Protein AF-A0A0C9ZRD4-F1 (afdb_monomer)

pLDDT: mean 79.39, std 16.37, range [39.75, 97.81]

Solvent-accessible surface area (backbone atoms only — not comparable to full-atom values): 18193 Å² total; per-residue (Å²): 109,75,69,58,42,50,52,26,53,50,43,46,52,54,51,56,54,57,58,69,75,54,67,90,90,60,84,80,70,87,80,84,50,74,51,31,53,49,52,34,52,45,18,51,48,30,50,38,58,56,42,71,65,60,70,65,82,67,74,82,75,63,57,75,69,57,58,51,52,54,50,53,52,38,40,57,17,34,67,70,52,59,67,45,57,89,50,41,50,57,42,54,62,37,88,86,51,51,72,63,25,35,53,43,46,51,25,42,50,37,30,61,73,55,46,42,66,73,71,43,86,64,85,70,67,84,74,76,67,57,71,63,47,50,52,31,48,52,52,29,47,54,50,46,54,73,62,68,78,71,76,92,83,78,74,60,80,79,43,54,59,54,51,51,51,50,26,35,51,51,38,46,51,50,40,49,45,37,54,45,52,56,59,54,56,75,77,47,78,95,69,94,63,80,94,61,56,73,67,56,51,54,30,52,53,51,50,47,33,60,37,63,70,53,62,93,83,60,77,91,62,82,63,44,68,89,74,72,53,68,24,34,46,38,40,47,44,69,48,50,40,46,56,42,40,50,53,52,45,71,74,62,72,53,90,83,44,59,63,48,53,28,46,41,40,24,37,68,72,55,76,89,43,64,77,61,55,60,53,46,61,64,68,74,48,65,77,69,58,54,53,53,51,52,47,48,52,52,48,47,52,49,50,48,51,54,50,56,54,53,57,64,73,78,110

Mean predicted aligned error: 9.41 Å

Organism: NCBI:txid765257

Structure (mmCIF, N/CA/C/O backbone):
data_AF-A0A0C9ZRD4-F1
#
_entry.id   AF-A0A0C9ZRD4-F1
#
loop_
_atom_site.group_PDB
_atom_site.id
_atom_site.type_symbol
_atom_site.label_atom_id
_atom_site.label_alt_id
_atom_site.label_comp_id
_atom_site.label_asym_id
_atom_site.label_entity_id
_atom_site.label_seq_id
_atom_site.pdbx_PDB_ins_code
_atom_site.Cartn_x
_atom_site.Cartn_y
_atom_site.Cartn_z
_atom_site.occupancy
_atom_site.B_iso_or_equiv
_atom_site.auth_seq_id
_atom_site.auth_comp_id
_atom_site.auth_asym_id
_atom_site.auth_atom_id
_atom_site.pdbx_PDB_model_num
ATOM 1 N N . MET A 1 1 ? -13.604 -9.657 -2.758 1.00 56.97 1 MET A N 1
ATOM 2 C CA . MET A 1 1 ? -14.225 -8.375 -2.375 1.00 56.97 1 MET A CA 1
ATOM 3 C C . MET A 1 1 ? -15.407 -8.568 -1.424 1.00 56.97 1 MET A C 1
ATOM 5 O O . MET A 1 1 ? -15.416 -7.938 -0.372 1.00 56.97 1 MET A O 1
ATOM 9 N N . TYR A 1 2 ? -16.339 -9.499 -1.689 1.00 59.88 2 TYR A N 1
ATOM 10 C CA . TYR A 1 2 ? -17.535 -9.740 -0.846 1.00 59.88 2 TYR A CA 1
ATOM 11 C C . TYR A 1 2 ? -17.235 -9.942 0.657 1.00 59.88 2 TYR A C 1
ATOM 13 O O . TYR A 1 2 ? -17.988 -9.506 1.526 1.00 59.88 2 TYR A O 1
ATOM 21 N N . ARG A 1 3 ? -16.095 -10.569 0.979 1.00 73.00 3 ARG A N 1
ATOM 22 C CA . ARG A 1 3 ? -15.680 -10.844 2.365 1.00 73.00 3 ARG A CA 1
ATOM 23 C C . ARG A 1 3 ? -15.167 -9.609 3.113 1.00 73.00 3 ARG A C 1
ATOM 25 O O . ARG A 1 3 ? -15.415 -9.502 4.309 1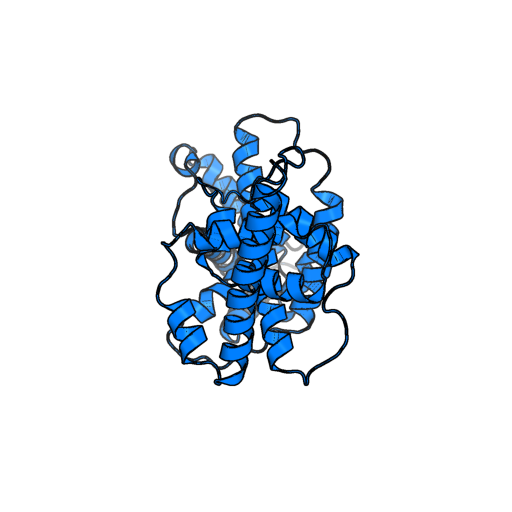.00 73.00 3 ARG A O 1
ATOM 32 N N . ALA A 1 4 ? -14.504 -8.673 2.430 1.00 80.38 4 ALA A N 1
ATOM 33 C CA . ALA A 1 4 ? -14.077 -7.417 3.047 1.00 80.38 4 ALA A CA 1
ATOM 34 C C . ALA A 1 4 ? -15.300 -6.554 3.391 1.00 80.38 4 ALA A C 1
ATOM 36 O O . ALA A 1 4 ? -15.403 -6.061 4.510 1.00 80.38 4 ALA A O 1
ATOM 37 N N . CYS A 1 5 ? -16.291 -6.481 2.496 1.00 86.19 5 CYS A N 1
ATOM 38 C CA . CYS A 1 5 ? -17.550 -5.780 2.760 1.00 86.19 5 CYS A CA 1
ATOM 39 C C . CYS A 1 5 ? -18.272 -6.320 4.006 1.00 86.19 5 CYS A C 1
ATOM 41 O O . CYS A 1 5 ? -18.763 -5.537 4.818 1.00 86.19 5 CYS A O 1
ATOM 43 N N . LEU A 1 6 ? -18.278 -7.643 4.204 1.00 91.50 6 LEU A N 1
ATOM 44 C CA . LEU A 1 6 ? -18.916 -8.276 5.362 1.00 91.50 6 LEU A CA 1
ATOM 45 C C . LEU A 1 6 ? -18.279 -7.849 6.699 1.00 91.50 6 LEU A C 1
ATOM 47 O O . LEU A 1 6 ? -18.992 -7.578 7.663 1.00 91.50 6 LEU A O 1
ATOM 51 N N . ILE A 1 7 ? -16.947 -7.732 6.760 1.00 92.50 7 ILE A N 1
ATOM 52 C CA . ILE A 1 7 ? -16.236 -7.264 7.964 1.00 92.50 7 ILE A CA 1
ATOM 53 C C . ILE A 1 7 ? -16.694 -5.846 8.343 1.00 92.50 7 ILE A C 1
ATOM 55 O O . ILE A 1 7 ? -16.965 -5.565 9.510 1.00 92.50 7 ILE A O 1
ATOM 59 N N . PHE A 1 8 ? -16.852 -4.963 7.357 1.00 93.69 8 PHE A N 1
ATOM 60 C CA . PHE A 1 8 ? -17.291 -3.582 7.571 1.00 93.69 8 PHE A CA 1
ATOM 61 C C . PHE A 1 8 ? -18.779 -3.489 7.952 1.00 93.69 8 PHE A C 1
ATOM 63 O O . PHE A 1 8 ? -19.141 -2.690 8.814 1.00 93.69 8 PHE A O 1
ATOM 70 N N . GLN A 1 9 ? -19.634 -4.369 7.422 1.00 93.75 9 GLN A N 1
ATOM 71 C CA . GLN A 1 9 ? -21.026 -4.492 7.877 1.00 93.75 9 GLN A CA 1
ATOM 72 C C . GLN A 1 9 ? -21.109 -4.910 9.351 1.00 93.75 9 GLN A C 1
ATOM 74 O O . GLN A 1 9 ? -21.873 -4.323 10.119 1.00 93.75 9 GLN A O 1
ATOM 79 N N . TYR A 1 10 ? -20.283 -5.871 9.783 1.00 93.75 10 TYR A N 1
ATOM 80 C CA . TYR A 1 10 ? -20.191 -6.213 11.202 1.00 93.75 10 TYR A CA 1
ATOM 81 C C . TYR A 1 10 ? -19.711 -5.020 12.030 1.00 93.75 10 TYR A C 1
ATOM 83 O O . TYR A 1 10 ? -20.292 -4.739 13.075 1.00 93.75 10 TYR A O 1
ATOM 91 N N . ARG A 1 11 ? -18.711 -4.270 11.557 1.00 94.50 11 ARG A N 1
ATOM 92 C CA . ARG A 1 11 ? -18.222 -3.065 12.244 1.00 94.50 11 ARG A CA 1
ATOM 93 C C . ARG A 1 11 ? -19.352 -2.078 12.540 1.00 94.50 11 ARG A C 1
ATOM 95 O O . ARG A 1 11 ? -19.495 -1.646 13.683 1.00 94.50 11 ARG A O 1
ATOM 102 N N . GLN A 1 12 ? -20.176 -1.783 11.534 1.00 93.31 12 GLN A N 1
ATOM 103 C CA . GLN A 1 12 ? -21.351 -0.920 11.672 1.00 93.31 12 GLN A CA 1
ATOM 104 C C . GLN A 1 12 ? -22.344 -1.471 12.689 1.00 93.31 12 GLN A C 1
ATOM 106 O O . GLN A 1 12 ? -22.783 -0.737 13.572 1.00 93.31 12 GLN A O 1
ATOM 111 N N . LEU A 1 13 ? -22.660 -2.767 12.602 1.00 93.88 13 LEU A N 1
ATOM 112 C CA . LEU A 1 13 ? -23.580 -3.427 13.523 1.00 93.88 13 LEU A CA 1
ATOM 113 C C . LEU A 1 13 ? -23.108 -3.297 14.977 1.00 93.88 13 LEU A C 1
ATOM 115 O O . LEU A 1 13 ? -23.874 -2.863 15.834 1.00 93.88 13 LEU A O 1
ATOM 119 N N . PHE A 1 14 ? -21.846 -3.624 15.264 1.00 91.62 14 PHE A N 1
ATOM 120 C CA . PHE A 1 14 ? -21.313 -3.575 16.628 1.00 91.62 14 PHE A CA 1
ATOM 121 C C . PHE A 1 14 ? -21.190 -2.148 17.161 1.00 91.62 14 PHE A C 1
ATOM 123 O O . PHE A 1 14 ? -21.488 -1.915 18.331 1.00 91.62 14 PHE A O 1
ATOM 130 N N . ARG A 1 15 ? -20.821 -1.179 16.316 1.00 90.56 15 ARG A N 1
ATOM 131 C CA . ARG A 1 15 ? -20.824 0.239 16.699 1.00 90.56 15 ARG A CA 1
ATOM 132 C C . ARG A 1 15 ? -22.232 0.748 16.985 1.00 90.56 15 ARG A C 1
ATOM 134 O O . ARG A 1 15 ? -22.421 1.459 17.965 1.00 90.56 15 ARG A O 1
ATOM 141 N N . ALA A 1 16 ? -23.221 0.347 16.186 1.00 90.19 16 ALA A N 1
ATOM 142 C CA . ALA A 1 16 ? -24.618 0.705 16.407 1.00 90.19 16 ALA A CA 1
ATOM 143 C C . ALA A 1 16 ? -25.177 0.090 17.699 1.00 90.19 16 ALA A C 1
ATOM 145 O O . ALA A 1 16 ? -25.944 0.747 18.396 1.00 90.19 16 ALA A O 1
ATOM 146 N N . VAL A 1 17 ? -24.788 -1.145 18.039 1.00 90.31 17 VAL A N 1
ATOM 147 C CA . VAL A 1 17 ? -25.137 -1.771 19.327 1.00 90.31 17 VAL A CA 1
ATOM 148 C C . VAL A 1 17 ? -24.486 -1.010 20.481 1.00 90.31 17 VAL A C 1
ATOM 150 O O . VAL A 1 17 ? -25.194 -0.570 21.377 1.00 90.31 17 VAL A O 1
ATOM 153 N N . ALA A 1 18 ? -23.177 -0.753 20.416 1.00 87.44 18 ALA A N 1
ATOM 154 C CA . ALA A 1 18 ? -22.465 -0.021 21.464 1.00 87.44 18 ALA A CA 1
ATOM 155 C C . ALA A 1 18 ? -22.990 1.414 21.657 1.00 87.44 18 ALA A C 1
ATOM 157 O O . ALA A 1 18 ? -23.016 1.921 22.773 1.00 87.44 18 ALA A O 1
ATOM 158 N N . ALA A 1 19 ? -23.438 2.069 20.582 1.00 86.88 19 ALA A N 1
ATOM 159 C CA . ALA A 1 19 ? -24.010 3.410 20.650 1.00 86.88 19 ALA A CA 1
ATOM 160 C C . ALA A 1 19 ? -25.362 3.457 21.382 1.00 86.88 19 ALA A C 1
ATOM 162 O O . ALA A 1 19 ? -25.699 4.493 21.949 1.00 86.88 19 ALA A O 1
ATOM 163 N N . LYS A 1 20 ? -26.131 2.358 21.389 1.00 86.75 20 LYS A N 1
ATOM 164 C CA . LYS A 1 20 ? -27.415 2.279 22.110 1.00 86.75 20 LYS A CA 1
ATOM 165 C C . LYS A 1 20 ? -27.244 2.226 23.626 1.00 86.75 20 LYS A C 1
ATOM 167 O O . LYS A 1 20 ? -28.141 2.665 24.336 1.00 86.75 20 LYS A O 1
ATOM 172 N N . ASP A 1 21 ? -26.104 1.733 24.100 1.00 83.31 21 ASP A N 1
ATOM 173 C CA . ASP A 1 21 ? -25.809 1.605 25.530 1.00 83.31 21 ASP A CA 1
ATOM 174 C C . ASP A 1 21 ? -25.278 2.916 26.146 1.00 83.31 21 ASP A C 1
ATOM 176 O O . ASP A 1 21 ? -25.062 3.005 27.356 1.00 83.31 21 ASP A O 1
ATOM 180 N N . LEU A 1 22 ? -25.069 3.958 25.331 1.00 84.00 22 LEU A N 1
ATOM 181 C CA . LEU A 1 22 ? -24.584 5.255 25.794 1.00 84.00 22 LEU A CA 1
ATOM 182 C C . LEU A 1 22 ? -25.729 6.115 26.340 1.00 84.00 22 LEU A C 1
ATOM 184 O O . LEU A 1 22 ? -26.713 6.397 25.656 1.00 84.00 22 LEU A O 1
ATOM 188 N N . VAL A 1 23 ? -25.564 6.584 27.579 1.00 79.81 23 VAL A N 1
ATOM 189 C CA . VAL A 1 23 ? -26.510 7.498 28.231 1.00 79.81 23 VAL A CA 1
ATOM 190 C C . VAL A 1 23 ? -26.554 8.833 27.465 1.00 79.81 23 VAL A C 1
ATOM 192 O O . VAL A 1 23 ? -25.495 9.423 27.217 1.00 79.81 23 VAL A O 1
ATOM 195 N N . PRO A 1 24 ? -27.748 9.354 27.113 1.00 78.44 24 PRO A N 1
ATOM 196 C CA . PRO A 1 24 ? -27.880 10.649 26.451 1.00 78.44 24 PRO A CA 1
ATOM 197 C C . PRO A 1 24 ? -27.222 11.765 27.276 1.00 78.44 24 PRO A C 1
ATOM 199 O O . PRO A 1 24 ? -27.513 11.911 28.460 1.00 78.44 24 PRO A O 1
ATOM 202 N N . GLY A 1 25 ? -26.352 12.565 26.651 1.00 79.00 25 GLY A N 1
ATOM 203 C CA . GLY A 1 25 ? -25.719 13.736 27.278 1.00 79.00 25 GLY A CA 1
ATOM 204 C C . GLY A 1 25 ? -24.222 13.611 27.575 1.00 79.00 25 GLY A C 1
ATOM 205 O O . GLY A 1 25 ? -23.601 14.611 27.926 1.00 79.00 25 GLY A O 1
ATOM 206 N N . PHE A 1 26 ? -23.615 12.436 27.383 1.00 75.94 26 PHE A N 1
ATOM 207 C CA . PHE A 1 26 ? -22.159 12.273 27.450 1.00 75.94 26 PHE A CA 1
ATOM 208 C C . PHE A 1 26 ? -21.519 12.362 26.060 1.00 75.94 26 PHE A C 1
ATOM 210 O O . PHE A 1 26 ? -22.107 11.942 25.063 1.00 75.94 26 PHE A O 1
ATOM 217 N N . ALA A 1 27 ? -20.298 12.904 25.991 1.00 71.75 27 ALA A N 1
ATOM 218 C CA . ALA A 1 27 ? -19.489 12.837 24.777 1.00 71.75 27 ALA A CA 1
ATOM 219 C C . ALA A 1 27 ? -19.295 11.363 24.400 1.00 71.75 27 ALA A C 1
ATOM 221 O O . ALA A 1 27 ? -18.836 10.584 25.232 1.00 71.75 27 ALA A O 1
ATOM 222 N N . VAL A 1 28 ? -19.668 10.988 23.173 1.00 67.25 28 VAL A N 1
ATOM 223 C CA . VAL A 1 28 ? -19.577 9.608 22.679 1.00 67.25 28 VAL A CA 1
ATOM 224 C C . VAL A 1 28 ? -18.104 9.182 22.717 1.00 67.25 28 VAL A C 1
ATOM 226 O O . VAL A 1 28 ? -17.311 9.713 21.935 1.00 67.25 28 VAL A O 1
ATOM 229 N N . PRO A 1 29 ? -17.700 8.270 23.621 1.00 73.25 29 PRO A N 1
ATOM 230 C CA . PRO A 1 29 ? -16.335 7.774 23.633 1.00 73.25 29 PRO A CA 1
ATOM 231 C C . PRO A 1 29 ? -16.080 7.010 22.333 1.00 73.25 29 PRO A C 1
ATOM 233 O O . PRO A 1 29 ? -16.965 6.320 21.824 1.00 73.25 29 PRO A O 1
ATOM 236 N N . THR A 1 30 ? -14.871 7.121 21.784 1.00 79.19 30 THR A N 1
ATOM 237 C CA . THR A 1 30 ? -14.485 6.373 20.584 1.00 79.19 30 THR A CA 1
ATOM 238 C C . THR A 1 30 ? -14.577 4.875 20.875 1.00 79.19 30 THR A C 1
ATOM 240 O O . THR A 1 30 ? -13.773 4.334 21.634 1.00 79.19 30 THR A O 1
ATOM 243 N N . THR A 1 31 ? -15.574 4.199 20.303 1.00 84.88 31 THR A N 1
ATOM 244 C CA . THR A 1 31 ? -15.813 2.777 20.552 1.00 84.88 31 THR A CA 1
ATOM 245 C C . THR A 1 31 ? -14.881 1.927 19.692 1.00 84.88 31 THR A C 1
ATOM 247 O O . THR A 1 31 ? -14.962 1.915 18.462 1.00 84.88 31 THR A O 1
ATOM 250 N N . VAL A 1 32 ? -13.974 1.205 20.353 1.00 89.19 32 VAL A N 1
ATOM 251 C CA . VAL A 1 32 ? -13.165 0.154 19.722 1.00 89.19 32 VAL A CA 1
ATOM 252 C C . VAL A 1 32 ? -14.006 -1.113 19.668 1.00 89.19 32 VAL A C 1
ATOM 254 O O . VAL A 1 32 ? -14.462 -1.601 20.701 1.00 89.19 32 VAL A O 1
ATOM 257 N N . CYS A 1 33 ? -14.208 -1.659 18.474 1.00 91.75 33 CYS A N 1
ATOM 258 C CA . CYS A 1 33 ? -14.876 -2.944 18.293 1.00 91.75 33 CYS A CA 1
ATOM 259 C C . CYS A 1 33 ? -13.867 -4.039 17.910 1.00 91.75 33 CYS A C 1
ATOM 261 O O . CYS A 1 33 ? -12.759 -3.762 17.452 1.00 91.75 33 CYS A O 1
ATOM 263 N N . TRP A 1 34 ? -14.248 -5.311 18.065 1.00 93.62 34 TRP A N 1
ATOM 264 C CA . TRP A 1 34 ? -13.385 -6.446 17.700 1.00 93.62 34 TRP A CA 1
ATOM 265 C C . TRP A 1 34 ? -12.989 -6.438 16.215 1.00 93.62 34 TRP A C 1
ATOM 267 O O . TRP A 1 34 ? -11.917 -6.926 15.861 1.00 93.62 34 TRP A O 1
ATOM 277 N N . VAL A 1 35 ? -13.811 -5.835 15.349 1.00 94.25 35 VAL A N 1
ATOM 278 C CA . VAL A 1 35 ? -13.481 -5.659 13.931 1.00 94.25 35 VAL A CA 1
ATOM 279 C C . VAL A 1 35 ? -12.260 -4.755 13.750 1.00 94.25 35 VAL A C 1
ATOM 281 O O . VAL A 1 35 ? -11.418 -5.053 12.907 1.00 94.25 35 VAL A O 1
ATOM 284 N N . ASP A 1 36 ? -12.098 -3.708 14.565 1.00 95.38 36 ASP A N 1
ATOM 285 C CA . ASP A 1 36 ? -10.916 -2.838 14.505 1.00 95.38 36 ASP A CA 1
ATOM 286 C C . ASP A 1 36 ? -9.632 -3.626 14.832 1.00 95.38 36 ASP A C 1
ATOM 288 O O . ASP A 1 36 ? -8.593 -3.420 14.203 1.00 95.38 36 ASP A O 1
ATOM 292 N N . ILE A 1 37 ? -9.720 -4.592 15.757 1.00 94.81 37 ILE A N 1
ATOM 293 C CA . ILE A 1 37 ? -8.617 -5.506 16.095 1.00 94.81 37 ILE A CA 1
ATOM 294 C C . ILE A 1 37 ? -8.276 -6.397 14.897 1.00 94.81 37 ILE A C 1
ATOM 296 O O . ILE A 1 37 ? -7.101 -6.559 14.566 1.00 94.81 37 ILE A O 1
ATOM 300 N N . ILE A 1 38 ? -9.286 -6.954 14.224 1.00 94.62 38 ILE A N 1
ATOM 301 C CA . ILE A 1 38 ? -9.071 -7.781 13.031 1.00 94.62 38 ILE A CA 1
ATOM 302 C C . ILE A 1 38 ? -8.443 -6.968 11.908 1.00 94.62 38 ILE A C 1
ATOM 304 O O . ILE A 1 38 ? -7.481 -7.438 11.313 1.00 94.62 38 ILE A O 1
ATOM 308 N N . LEU A 1 39 ? -8.930 -5.755 11.638 1.00 95.44 39 LEU A N 1
ATOM 309 C CA . LEU A 1 39 ? -8.364 -4.891 10.601 1.00 95.44 39 LEU A CA 1
ATOM 310 C C . LEU A 1 39 ? -6.896 -4.562 10.895 1.00 95.44 39 LEU A C 1
ATOM 312 O O . LEU A 1 39 ? -6.056 -4.699 10.008 1.00 95.44 39 LEU A O 1
ATOM 316 N N . ALA A 1 40 ? -6.569 -4.217 12.144 1.00 95.56 40 ALA A N 1
ATOM 317 C CA . ALA A 1 40 ? -5.189 -3.993 12.570 1.00 95.56 40 ALA A CA 1
ATOM 318 C C . ALA A 1 40 ? -4.307 -5.236 12.337 1.00 95.56 40 ALA A C 1
ATOM 320 O O . ALA A 1 40 ? -3.236 -5.136 11.739 1.00 95.56 40 ALA A O 1
ATOM 321 N N . LYS A 1 41 ? -4.779 -6.423 12.742 1.00 94.31 41 LYS A N 1
ATOM 322 C CA . LYS A 1 41 ? -4.049 -7.689 12.557 1.00 94.31 41 LYS A CA 1
ATOM 323 C C . LYS A 1 41 ? -3.936 -8.108 11.095 1.00 94.31 41 LYS A C 1
ATOM 325 O O . LYS A 1 41 ? -2.896 -8.618 10.701 1.00 94.31 41 LYS A O 1
ATOM 330 N N . MET A 1 42 ? -4.962 -7.877 10.282 1.00 93.94 42 MET A N 1
ATOM 331 C CA . MET A 1 42 ? -4.911 -8.102 8.837 1.00 93.94 42 MET A CA 1
ATOM 332 C C . MET A 1 42 ? -3.878 -7.195 8.172 1.00 93.94 42 MET A C 1
ATOM 334 O O . MET A 1 42 ? -3.171 -7.650 7.276 1.00 93.94 42 MET A O 1
ATOM 338 N N . GLY A 1 43 ? -3.760 -5.943 8.621 1.00 94.38 43 GLY A N 1
ATOM 339 C CA . GLY A 1 43 ? -2.711 -5.036 8.169 1.00 94.38 43 GLY A CA 1
ATOM 340 C C . GLY A 1 43 ? -1.310 -5.572 8.474 1.00 94.38 43 GLY A C 1
ATOM 341 O O . GLY A 1 43 ? -0.460 -5.604 7.588 1.00 94.38 43 GLY A O 1
ATOM 342 N N . ASP A 1 44 ? -1.085 -6.049 9.700 1.00 92.06 44 ASP A N 1
ATOM 343 C CA . ASP A 1 44 ? 0.193 -6.656 10.100 1.00 92.06 44 ASP A CA 1
ATOM 344 C C . ASP A 1 44 ? 0.493 -7.937 9.312 1.00 92.06 44 ASP A C 1
ATOM 346 O O . ASP A 1 44 ? 1.601 -8.112 8.812 1.00 92.06 44 ASP A O 1
ATOM 350 N N . LEU A 1 45 ? -0.498 -8.819 9.159 1.00 91.88 45 LEU A N 1
ATOM 351 C CA . LEU A 1 45 ? -0.359 -10.059 8.394 1.00 91.88 45 LEU A CA 1
ATOM 352 C C . LEU A 1 45 ? -0.068 -9.785 6.921 1.00 91.88 45 LEU A C 1
ATOM 354 O O . LEU A 1 45 ? 0.764 -10.465 6.335 1.00 91.88 45 LEU A O 1
ATOM 358 N N . SER A 1 46 ? -0.718 -8.783 6.329 1.00 92.88 46 SER A N 1
ATOM 359 C CA . SER A 1 46 ? -0.474 -8.414 4.933 1.00 92.88 46 SER A CA 1
ATOM 360 C C . SER A 1 46 ? 0.960 -7.934 4.746 1.00 92.88 46 SER A C 1
ATOM 362 O O . SER A 1 46 ? 1.620 -8.363 3.806 1.00 92.88 46 SER A O 1
ATOM 364 N N . ALA A 1 47 ? 1.469 -7.115 5.671 1.00 91.75 47 ALA A N 1
ATOM 365 C CA . ALA A 1 47 ? 2.866 -6.707 5.653 1.00 91.75 47 ALA A CA 1
ATOM 366 C C . ALA A 1 47 ? 3.816 -7.891 5.836 1.00 91.75 47 ALA A C 1
ATOM 368 O O . ALA A 1 47 ? 4.715 -8.072 5.025 1.00 91.75 47 ALA A O 1
ATOM 369 N N . LEU A 1 48 ? 3.571 -8.742 6.831 1.00 90.56 48 LEU A N 1
ATOM 370 C CA . LEU A 1 48 ? 4.410 -9.902 7.121 1.00 90.56 48 LEU A CA 1
ATOM 371 C C . LEU A 1 48 ? 4.465 -10.905 5.958 1.00 90.56 48 LEU A C 1
ATOM 373 O O . LEU A 1 48 ? 5.530 -11.421 5.634 1.00 90.56 48 LEU A O 1
ATOM 377 N N . VAL A 1 49 ? 3.330 -11.186 5.316 1.00 89.88 49 VAL A N 1
ATOM 378 C CA . VAL A 1 49 ? 3.272 -12.079 4.148 1.00 89.88 49 VAL A CA 1
ATOM 379 C C . VAL A 1 49 ? 3.984 -11.445 2.956 1.00 89.88 49 VAL A C 1
ATOM 381 O O . VAL A 1 49 ? 4.704 -12.134 2.238 1.00 89.88 49 VAL A O 1
ATOM 384 N N . ALA A 1 50 ? 3.839 -10.132 2.759 1.00 88.19 50 ALA A N 1
ATOM 385 C CA . ALA A 1 50 ? 4.511 -9.425 1.673 1.00 88.19 50 ALA A CA 1
ATOM 386 C C . ALA A 1 50 ? 6.044 -9.443 1.799 1.00 88.19 50 ALA A C 1
ATOM 388 O O . ALA A 1 50 ? 6.740 -9.364 0.788 1.00 88.19 50 ALA A O 1
ATOM 389 N N . THR A 1 51 ? 6.564 -9.579 3.023 1.00 86.00 51 THR A N 1
ATOM 390 C CA . THR A 1 51 ? 7.998 -9.727 3.305 1.00 86.00 51 THR A CA 1
ATOM 391 C C . THR A 1 51 ? 8.448 -11.182 3.420 1.00 86.00 51 THR A C 1
ATOM 393 O O . THR A 1 51 ? 9.577 -11.432 3.837 1.00 86.00 51 THR A O 1
ATOM 396 N N . ASP A 1 52 ? 7.596 -12.150 3.063 1.00 85.00 52 ASP A N 1
ATOM 397 C CA . ASP A 1 52 ? 7.866 -13.587 3.193 1.00 85.00 52 ASP A CA 1
ATOM 398 C C . ASP A 1 52 ? 8.245 -14.007 4.615 1.00 85.00 52 ASP A C 1
ATOM 400 O O . ASP A 1 52 ? 9.193 -14.757 4.845 1.00 85.00 52 ASP A O 1
ATOM 404 N N . PHE A 1 53 ? 7.540 -13.452 5.599 1.00 84.88 53 PHE A N 1
ATOM 405 C CA . PHE A 1 53 ? 7.794 -13.687 7.018 1.00 84.88 53 PHE A CA 1
ATOM 406 C C . PHE A 1 53 ? 9.208 -13.298 7.473 1.00 84.88 53 PHE A C 1
ATOM 408 O O . PHE A 1 53 ? 9.622 -13.652 8.581 1.00 84.88 53 PHE A O 1
ATOM 415 N N . ARG A 1 54 ? 9.950 -12.525 6.666 1.00 80.62 54 ARG A N 1
ATOM 416 C CA . ARG A 1 54 ? 11.209 -11.919 7.096 1.00 80.62 54 ARG A CA 1
ATOM 417 C C . ARG A 1 54 ? 10.874 -10.871 8.148 1.00 80.62 54 ARG A C 1
ATOM 419 O O . ARG A 1 54 ? 10.380 -9.786 7.842 1.00 80.62 54 ARG A O 1
ATOM 426 N N . THR A 1 55 ? 11.100 -11.229 9.408 1.00 67.31 55 THR A N 1
ATOM 427 C CA . THR A 1 55 ? 10.966 -10.309 10.537 1.00 67.31 55 THR A CA 1
ATOM 428 C C . THR A 1 55 ? 12.093 -9.292 10.475 1.00 67.31 55 THR A C 1
ATOM 430 O O . THR A 1 55 ? 13.260 -9.681 10.362 1.00 67.31 55 THR A O 1
ATOM 433 N N . CYS A 1 56 ? 11.765 -8.007 10.598 1.00 61.19 56 CYS A N 1
ATOM 434 C CA . CYS A 1 56 ? 12.788 -6.985 10.752 1.00 61.19 56 CYS A CA 1
ATOM 435 C C . CYS A 1 56 ? 13.588 -7.299 12.039 1.00 61.19 56 CYS A C 1
ATOM 437 O O . CYS A 1 56 ? 12.969 -7.585 13.068 1.00 61.19 56 CYS A O 1
ATOM 439 N N . PRO A 1 57 ? 14.936 -7.276 12.027 1.00 55.75 57 PRO A N 1
ATOM 440 C CA . PRO A 1 57 ? 15.764 -7.762 13.140 1.00 55.75 57 PRO A CA 1
ATOM 441 C C . PRO A 1 57 ? 15.444 -7.139 14.509 1.00 55.75 57 PRO A C 1
ATOM 443 O O . PRO A 1 57 ? 15.697 -7.761 15.541 1.00 55.75 57 PRO A O 1
ATOM 446 N N . LEU A 1 58 ? 14.862 -5.935 14.522 1.00 54.47 58 LEU A N 1
ATOM 447 C CA . LEU A 1 58 ? 14.519 -5.198 15.735 1.00 54.47 58 LEU A CA 1
ATOM 448 C C . LEU A 1 58 ? 13.341 -5.784 16.537 1.00 54.47 58 LEU A C 1
ATOM 450 O O . LEU A 1 58 ? 13.271 -5.540 17.741 1.00 54.47 58 LEU A O 1
ATOM 454 N N . ASP A 1 59 ? 12.455 -6.592 15.944 1.00 55.59 59 ASP A N 1
ATOM 455 C CA . ASP A 1 59 ? 11.282 -7.123 16.667 1.00 55.59 59 ASP A CA 1
ATOM 456 C C . ASP A 1 59 ? 11.661 -8.046 17.840 1.00 55.59 59 ASP A C 1
ATOM 458 O O . ASP A 1 59 ? 10.871 -8.247 18.760 1.00 55.59 59 ASP A O 1
ATOM 462 N N . LYS A 1 60 ? 12.888 -8.582 17.856 1.00 58.22 60 LYS A N 1
ATOM 463 C CA . LYS A 1 60 ? 13.358 -9.500 18.905 1.00 58.22 60 LYS A CA 1
ATOM 464 C C . LYS A 1 60 ? 13.867 -8.800 20.171 1.00 58.22 60 LYS A C 1
ATOM 466 O O . LYS A 1 60 ? 14.019 -9.471 21.188 1.00 58.22 60 LYS A O 1
ATOM 471 N N . SER A 1 61 ? 14.142 -7.491 20.132 1.00 56.88 61 SER A N 1
ATOM 472 C CA . SER A 1 61 ? 14.780 -6.771 21.250 1.00 56.88 61 SER A CA 1
ATOM 473 C C . SER A 1 61 ? 13.863 -5.818 22.017 1.00 56.88 61 SER A C 1
ATOM 475 O O . SER A 1 61 ? 14.287 -5.246 23.021 1.00 56.88 61 SER A O 1
ATOM 477 N N . PHE A 1 62 ? 12.627 -5.599 21.565 1.00 58.69 62 PHE A N 1
ATOM 478 C CA . PHE A 1 62 ? 11.741 -4.640 22.219 1.00 58.69 62 PHE A CA 1
ATOM 479 C C . PHE A 1 62 ? 11.030 -5.242 23.434 1.00 58.69 62 PHE A C 1
ATOM 481 O O . PHE A 1 62 ? 10.432 -6.313 23.381 1.00 58.69 62 PHE A O 1
ATOM 488 N N . THR A 1 63 ? 11.071 -4.514 24.549 1.00 65.50 63 THR A N 1
ATOM 489 C CA . THR A 1 63 ? 10.316 -4.828 25.765 1.00 65.50 63 THR A CA 1
ATOM 490 C C . THR A 1 63 ? 8.805 -4.803 25.502 1.00 65.50 63 THR A C 1
ATOM 492 O O . THR A 1 63 ? 8.319 -4.035 24.669 1.00 65.50 63 THR A O 1
ATOM 495 N N . ASN A 1 64 ? 8.039 -5.589 26.272 1.00 73.75 64 ASN A N 1
ATOM 496 C CA . ASN A 1 64 ? 6.572 -5.707 26.165 1.00 73.75 64 ASN A CA 1
ATOM 497 C C . ASN A 1 64 ? 5.828 -4.356 26.069 1.00 73.75 64 ASN A C 1
ATOM 499 O O . ASN A 1 64 ? 4.781 -4.270 25.436 1.00 73.75 64 ASN A O 1
ATOM 503 N N . VAL A 1 65 ? 6.371 -3.285 26.657 1.00 81.94 65 VAL A N 1
ATOM 504 C CA . VAL A 1 65 ? 5.769 -1.940 26.649 1.00 81.94 65 VAL A CA 1
ATOM 505 C C . VAL A 1 65 ? 5.687 -1.340 25.240 1.00 81.94 65 VAL A C 1
ATOM 507 O O . VAL A 1 65 ? 4.691 -0.700 24.905 1.00 81.94 65 VAL A O 1
ATOM 510 N N . PHE A 1 66 ? 6.703 -1.543 24.397 1.00 80.00 66 PHE A N 1
ATOM 511 C CA . PHE A 1 66 ? 6.695 -1.009 23.032 1.00 80.00 66 PHE A CA 1
ATOM 512 C C . PHE A 1 66 ? 5.668 -1.737 22.158 1.00 80.00 66 PHE A C 1
ATOM 514 O O . PH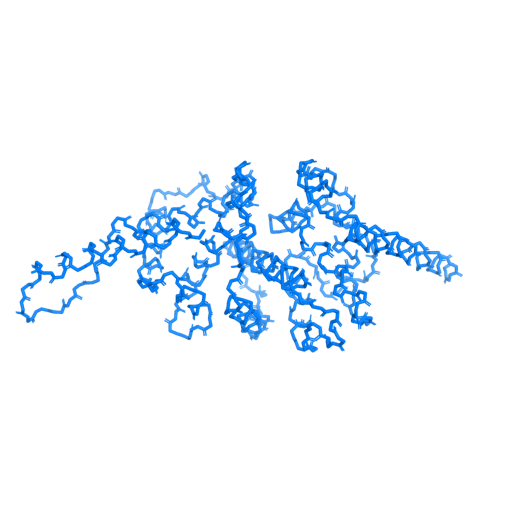E A 1 66 ? 4.917 -1.094 21.428 1.00 80.00 66 PHE A O 1
ATOM 521 N N . ALA A 1 67 ? 5.566 -3.061 22.305 1.00 81.19 67 ALA A N 1
ATOM 522 C CA . ALA A 1 67 ? 4.582 -3.872 21.592 1.00 81.19 67 ALA A CA 1
ATOM 523 C C . ALA A 1 67 ? 3.137 -3.451 21.916 1.00 81.19 67 ALA A C 1
ATOM 525 O O . ALA A 1 67 ? 2.305 -3.356 21.012 1.00 81.19 67 ALA A O 1
ATOM 526 N N . VAL A 1 68 ? 2.847 -3.137 23.187 1.00 86.12 68 VAL A N 1
ATOM 527 C CA . VAL A 1 68 ? 1.531 -2.627 23.609 1.00 86.12 68 VAL A CA 1
ATOM 528 C C . VAL A 1 68 ? 1.229 -1.278 22.955 1.00 86.12 68 VAL A C 1
ATOM 530 O O . VAL A 1 68 ? 0.175 -1.130 22.340 1.00 86.12 68 VAL A O 1
ATOM 533 N N . ARG A 1 69 ? 2.169 -0.323 22.992 1.00 87.69 69 ARG A N 1
ATOM 534 C CA . ARG A 1 69 ? 1.988 0.995 22.349 1.00 87.69 69 ARG A CA 1
ATOM 535 C C . ARG A 1 69 ? 1.775 0.881 20.842 1.00 87.69 69 ARG A C 1
ATOM 537 O O . ARG A 1 69 ? 0.883 1.515 20.290 1.00 87.69 69 ARG A O 1
ATOM 544 N N . GLN A 1 70 ? 2.547 0.025 20.180 1.00 86.12 70 GLN A N 1
ATOM 545 C CA . GLN A 1 70 ? 2.417 -0.191 18.743 1.00 86.12 70 GLN A CA 1
ATOM 546 C C . GLN A 1 70 ? 1.057 -0.815 18.389 1.00 86.12 70 GLN A C 1
ATOM 548 O O . GLN A 1 70 ? 0.478 -0.491 17.355 1.00 86.12 70 GLN A O 1
ATOM 553 N N . LEU A 1 71 ? 0.522 -1.707 19.230 1.00 88.00 71 LEU A N 1
ATOM 554 C CA . LEU A 1 71 ? -0.833 -2.234 19.063 1.00 88.00 71 LEU A CA 1
ATOM 555 C C . LEU A 1 71 ? -1.892 -1.142 19.260 1.00 88.00 71 LEU A C 1
ATOM 557 O O . LEU A 1 71 ? -2.796 -1.034 18.436 1.00 88.00 71 LEU A O 1
ATOM 561 N N . GLU A 1 72 ? -1.776 -0.314 20.299 1.00 91.75 72 GLU A N 1
ATOM 562 C CA . GLU A 1 72 ? -2.692 0.810 20.530 1.00 91.75 72 GLU A CA 1
ATOM 563 C C . GLU A 1 72 ? -2.714 1.785 19.349 1.00 91.75 72 GLU A C 1
ATOM 565 O O . GLU A 1 72 ? -3.786 2.203 18.913 1.00 91.75 72 GLU A O 1
ATOM 570 N N . ASP A 1 73 ? -1.554 2.114 18.785 1.00 92.25 73 ASP A N 1
ATOM 571 C CA . ASP A 1 73 ? -1.464 3.020 17.640 1.00 92.25 73 ASP A CA 1
ATOM 572 C C . ASP A 1 73 ? -2.071 2.411 16.371 1.00 92.25 73 ASP A C 1
ATOM 574 O O . ASP A 1 73 ? -2.754 3.108 15.615 1.00 92.25 73 ASP A O 1
ATOM 578 N N . ARG A 1 74 ? -1.926 1.095 16.167 1.00 92.69 74 ARG A N 1
ATOM 579 C CA . ARG A 1 74 ? -2.632 0.373 15.094 1.00 92.69 74 ARG A CA 1
ATOM 580 C C . ARG A 1 74 ? -4.143 0.360 15.305 1.00 92.69 74 ARG A C 1
ATOM 582 O O . ARG A 1 74 ? -4.884 0.500 14.337 1.00 92.69 74 ARG A O 1
ATOM 589 N N . LEU A 1 75 ? -4.616 0.226 16.544 1.00 95.06 75 LEU A N 1
ATOM 590 C CA . LEU A 1 75 ? -6.047 0.301 16.851 1.00 95.06 75 LEU A CA 1
ATOM 591 C C . LEU A 1 75 ? -6.590 1.714 16.608 1.00 95.06 75 LEU A C 1
ATOM 593 O O . LEU A 1 75 ? -7.641 1.863 15.991 1.00 95.06 75 LEU A O 1
ATOM 597 N N . LYS A 1 76 ? -5.850 2.762 16.992 1.00 95.31 76 LYS A N 1
ATOM 598 C CA . LYS A 1 76 ? -6.193 4.160 16.664 1.00 95.31 76 LYS A CA 1
ATOM 599 C C . LYS A 1 76 ? -6.208 4.415 15.157 1.00 95.31 76 LYS A C 1
ATOM 601 O O . LYS A 1 76 ? -7.046 5.178 14.678 1.00 95.31 76 LYS A O 1
ATOM 606 N N . ALA A 1 77 ? -5.303 3.787 14.409 1.00 96.56 77 ALA A N 1
ATOM 607 C CA . ALA A 1 77 ? -5.310 3.820 12.951 1.00 96.56 77 ALA A CA 1
ATOM 608 C C . ALA A 1 77 ? -6.554 3.114 12.389 1.00 96.56 77 ALA A C 1
ATOM 610 O O . ALA A 1 77 ? -7.251 3.694 11.560 1.00 96.56 77 ALA A O 1
ATOM 611 N N . ALA A 1 78 ? -6.882 1.917 12.890 1.00 96.81 78 ALA A N 1
ATOM 612 C CA . ALA A 1 78 ? -8.069 1.160 12.494 1.00 96.81 78 ALA A CA 1
ATOM 613 C C . ALA A 1 78 ? -9.354 1.956 12.738 1.00 96.81 78 ALA A C 1
ATOM 615 O O . ALA A 1 78 ? -10.205 2.027 11.856 1.00 96.81 78 ALA A O 1
ATOM 616 N N . LEU A 1 79 ? -9.462 2.642 13.877 1.00 95.56 79 LEU A N 1
ATOM 617 C CA . LEU A 1 79 ? -10.601 3.496 14.213 1.00 95.56 79 LEU A CA 1
ATOM 618 C C . LEU A 1 79 ? -10.885 4.596 13.177 1.00 95.56 79 LEU A C 1
ATOM 620 O O . LEU A 1 79 ? -12.049 4.944 13.002 1.00 95.56 79 LEU A O 1
ATOM 624 N N . GLN A 1 80 ? -9.859 5.105 12.484 1.00 96.25 80 GLN A N 1
ATOM 625 C CA . GLN A 1 80 ? -9.995 6.141 11.450 1.00 96.25 80 GLN A CA 1
ATOM 626 C C . GLN A 1 80 ? -10.467 5.604 10.095 1.00 96.25 80 GLN A C 1
ATOM 628 O O . GLN A 1 80 ? -10.825 6.399 9.227 1.00 96.25 80 GLN A O 1
ATOM 633 N N . LEU A 1 81 ? -10.467 4.281 9.886 1.00 96.44 81 LEU A N 1
ATOM 634 C CA . LEU A 1 81 ? -11.025 3.712 8.662 1.00 96.44 81 LEU A CA 1
ATOM 635 C C . LEU A 1 81 ? -12.526 4.029 8.587 1.00 96.44 81 LEU A C 1
ATOM 637 O O . LEU A 1 81 ? -13.198 4.035 9.624 1.00 96.44 81 LEU A O 1
ATOM 641 N N . PRO A 1 82 ? -13.077 4.236 7.384 1.00 95.31 82 PRO A N 1
ATOM 642 C CA . PRO A 1 82 ? -14.506 4.449 7.212 1.00 95.31 82 PRO A CA 1
ATOM 643 C C . PRO A 1 82 ? -15.304 3.190 7.560 1.00 95.31 82 PRO A C 1
ATOM 645 O O . PRO A 1 82 ? -14.773 2.084 7.628 1.00 95.31 82 PRO A O 1
ATOM 648 N N . ASP A 1 83 ? -16.606 3.342 7.761 1.00 94.12 83 ASP A N 1
ATOM 649 C CA . ASP A 1 83 ? -17.488 2.211 8.052 1.00 94.12 83 ASP A CA 1
ATOM 650 C C . ASP A 1 83 ? -17.876 1.405 6.803 1.00 94.12 83 ASP A C 1
ATOM 652 O O . ASP A 1 83 ? -18.405 0.307 6.938 1.00 94.12 83 ASP A O 1
ATOM 656 N N . ASN A 1 84 ? -17.601 1.911 5.597 1.00 93.56 84 ASN A N 1
ATOM 657 C CA . ASN A 1 84 ? -17.891 1.247 4.324 1.00 93.56 84 ASN A CA 1
ATOM 658 C C . ASN A 1 84 ? -16.593 0.899 3.590 1.00 93.56 84 ASN A C 1
ATOM 660 O O . ASN A 1 84 ? -15.740 1.771 3.419 1.00 93.56 84 ASN A O 1
ATOM 664 N N . TRP A 1 85 ? -16.481 -0.340 3.098 1.00 93.88 85 TRP A N 1
ATOM 665 C CA . TRP A 1 85 ? -15.310 -0.804 2.340 1.00 93.88 85 TRP A CA 1
ATOM 666 C C . TRP A 1 85 ? -15.031 0.057 1.103 1.00 93.88 85 TRP A C 1
ATOM 668 O O . TRP A 1 85 ? -13.887 0.418 0.850 1.00 93.88 85 TRP A O 1
ATOM 678 N N . ASP A 1 86 ? -16.075 0.461 0.380 1.00 93.00 86 ASP A N 1
ATOM 679 C CA . ASP A 1 86 ? -15.939 1.250 -0.853 1.00 93.00 86 ASP A CA 1
ATOM 680 C C . ASP A 1 86 ? -15.335 2.642 -0.616 1.00 93.00 86 ASP A C 1
ATOM 682 O O . ASP A 1 86 ? -14.770 3.242 -1.527 1.00 93.00 86 ASP A O 1
ATOM 686 N N . MET A 1 87 ? -15.417 3.141 0.622 1.00 94.94 87 MET A N 1
ATOM 687 C CA . MET A 1 87 ? -14.827 4.414 1.041 1.00 94.94 87 MET A CA 1
ATOM 688 C C . MET A 1 87 ? -13.393 4.252 1.562 1.00 94.94 87 MET A C 1
ATOM 690 O O . MET A 1 87 ? -12.717 5.241 1.808 1.00 94.94 87 MET A O 1
ATOM 694 N N . VAL A 1 88 ? -12.903 3.026 1.772 1.00 95.88 88 VAL A N 1
ATOM 695 C CA . VAL A 1 88 ? -11.549 2.794 2.302 1.00 95.88 88 VAL A CA 1
ATOM 696 C C . VAL A 1 88 ? -10.463 3.422 1.416 1.00 95.88 88 VAL A C 1
ATOM 698 O O . VAL A 1 88 ? -9.587 4.082 1.978 1.00 95.88 88 VAL A O 1
ATOM 701 N N . PRO A 1 89 ? -10.507 3.309 0.071 1.00 96.38 89 PRO A N 1
ATOM 702 C CA . PRO A 1 89 ? -9.509 3.941 -0.792 1.00 96.38 89 PRO A CA 1
ATOM 703 C C . PRO A 1 89 ? -9.429 5.466 -0.650 1.00 96.38 89 PRO A C 1
ATOM 705 O O . PRO A 1 89 ? -8.324 6.002 -0.661 1.00 96.38 89 PRO A O 1
ATOM 708 N N . SER A 1 90 ? -10.552 6.164 -0.437 1.00 96.56 90 SER A N 1
ATOM 709 C CA . SER A 1 90 ? -10.559 7.634 -0.320 1.00 96.56 90 SER A CA 1
ATOM 710 C C . SER A 1 90 ? -9.887 8.149 0.958 1.00 96.56 90 SER A C 1
ATOM 712 O O . SER A 1 90 ? -9.568 9.331 1.087 1.00 96.56 90 SER A O 1
ATOM 714 N N . LEU A 1 91 ? -9.587 7.264 1.916 1.00 96.69 91 LEU A N 1
ATOM 715 C CA . LEU A 1 91 ? -8.787 7.626 3.083 1.00 96.69 91 LEU A CA 1
ATOM 716 C C . LEU A 1 91 ? -7.315 7.907 2.721 1.00 96.69 91 LEU A C 1
ATOM 718 O O . LEU A 1 91 ? -6.637 8.619 3.463 1.00 96.69 91 LEU A O 1
ATOM 722 N N . LEU A 1 92 ? -6.816 7.383 1.592 1.00 96.69 92 LEU A N 1
ATOM 723 C CA . LEU A 1 92 ? -5.442 7.617 1.128 1.00 96.69 92 LEU A CA 1
ATOM 724 C C . LEU A 1 92 ? -5.202 9.097 0.793 1.00 96.69 92 LEU A C 1
ATOM 726 O O . LEU A 1 92 ? -4.180 9.673 1.180 1.00 96.69 92 LEU A O 1
ATOM 730 N N . THR A 1 93 ? -6.170 9.733 0.140 1.00 95.81 93 THR A N 1
ATOM 731 C CA . THR A 1 93 ? -6.117 11.137 -0.293 1.00 95.81 93 THR A CA 1
ATOM 732 C C . THR A 1 93 ? -6.647 12.112 0.759 1.00 95.81 93 THR A C 1
ATOM 734 O O . THR A 1 93 ? -6.367 13.302 0.686 1.00 95.81 93 THR A O 1
ATOM 737 N N . SER A 1 94 ? -7.334 11.626 1.796 1.00 96.31 94 SER A N 1
ATOM 738 C CA . SER A 1 94 ? -7.856 12.464 2.882 1.00 96.31 94 SER A CA 1
ATOM 739 C C . SER A 1 94 ? -6.757 13.184 3.675 1.00 96.31 94 SER A C 1
ATOM 741 O O . SER A 1 94 ? -5.861 12.550 4.240 1.00 96.31 94 SER A O 1
ATOM 743 N N . ASP A 1 95 ? -6.874 14.506 3.813 1.00 94.12 95 ASP A N 1
ATOM 744 C CA . ASP A 1 95 ? -5.995 15.330 4.664 1.00 94.12 95 ASP A CA 1
ATOM 745 C C . ASP A 1 95 ? -6.251 15.129 6.166 1.00 94.12 95 ASP A C 1
ATOM 747 O O . ASP A 1 95 ? -5.420 15.468 7.005 1.00 94.12 95 ASP A O 1
ATOM 751 N N . ARG A 1 96 ? -7.415 14.574 6.525 1.00 94.94 96 ARG A N 1
ATOM 752 C CA . ARG A 1 96 ? -7.805 14.337 7.925 1.00 94.94 96 ARG A CA 1
ATOM 753 C C . ARG A 1 96 ? -7.292 13.005 8.463 1.00 94.94 96 ARG A C 1
ATOM 755 O O . ARG A 1 96 ? -7.312 12.790 9.673 1.00 94.94 96 ARG A O 1
ATOM 762 N N . ALA A 1 97 ? -6.888 12.099 7.577 1.00 95.81 97 ALA A N 1
ATOM 763 C CA . ALA A 1 97 ? -6.402 10.785 7.956 1.00 95.81 97 ALA A CA 1
ATOM 764 C C . ALA A 1 97 ? -4.948 10.864 8.427 1.00 95.81 97 ALA A C 1
ATOM 766 O O . ALA A 1 97 ? -4.077 11.387 7.731 1.00 95.81 97 ALA A O 1
ATOM 767 N N . SER A 1 98 ? -4.671 10.290 9.596 1.00 95.12 98 SER A N 1
ATOM 768 C CA . SER A 1 98 ? -3.302 10.185 10.098 1.00 95.12 98 SER A CA 1
ATOM 769 C C . SER A 1 98 ? -2.434 9.298 9.187 1.00 95.12 98 SER A C 1
ATOM 771 O O . SER A 1 98 ? -2.945 8.351 8.578 1.00 95.12 98 SER A O 1
ATOM 773 N N . PRO A 1 99 ? -1.103 9.506 9.150 1.00 93.06 99 PRO A N 1
ATOM 774 C CA . PRO A 1 99 ? -0.195 8.646 8.387 1.00 93.06 99 PRO A CA 1
ATOM 775 C C . PRO A 1 99 ? -0.307 7.161 8.763 1.00 93.06 99 PRO A C 1
ATOM 777 O O . PRO A 1 99 ? -0.252 6.294 7.897 1.00 93.06 99 PRO A O 1
ATOM 780 N N . ALA A 1 100 ? -0.533 6.853 10.046 1.00 94.50 100 ALA A N 1
ATOM 781 C CA . ALA A 1 100 ? -0.730 5.481 10.509 1.00 94.50 100 ALA A CA 1
ATOM 782 C C . ALA A 1 100 ? -2.003 4.841 9.925 1.00 94.50 100 ALA A C 1
ATOM 784 O O . ALA A 1 100 ? -1.970 3.679 9.524 1.00 94.50 100 ALA A O 1
ATOM 785 N N . ALA A 1 101 ? -3.099 5.602 9.824 1.00 97.00 101 ALA A N 1
ATOM 786 C CA . ALA A 1 101 ? -4.331 5.146 9.182 1.00 97.00 101 ALA A CA 1
ATOM 787 C C . ALA A 1 101 ? -4.132 4.906 7.681 1.00 97.00 101 ALA A C 1
ATOM 789 O O . ALA A 1 101 ? -4.541 3.861 7.180 1.00 97.00 101 ALA A O 1
ATOM 790 N N . LYS A 1 102 ? -3.435 5.810 6.978 1.00 96.88 102 LYS A N 1
ATOM 791 C CA . LYS A 1 102 ? -3.106 5.629 5.552 1.00 96.88 102 LYS A CA 1
ATOM 792 C C . LYS A 1 102 ? -2.263 4.373 5.316 1.00 96.88 102 LYS A C 1
ATOM 794 O O . LYS A 1 102 ? -2.608 3.573 4.451 1.00 96.88 102 LYS A O 1
ATOM 799 N N . ARG A 1 103 ? -1.229 4.134 6.136 1.00 96.00 103 ARG A N 1
ATOM 800 C CA . ARG A 1 103 ? -0.427 2.894 6.081 1.00 96.00 103 ARG A CA 1
ATOM 801 C C . ARG A 1 103 ? -1.281 1.644 6.288 1.00 96.00 103 ARG A C 1
ATOM 803 O O . ARG A 1 103 ? -1.164 0.692 5.521 1.00 96.00 103 ARG A O 1
ATOM 810 N N . LEU A 1 104 ? -2.169 1.654 7.286 1.00 97.25 104 LEU A N 1
ATOM 811 C CA . LEU A 1 104 ? -3.074 0.531 7.530 1.00 97.25 104 LEU A CA 1
ATOM 812 C C . LEU A 1 104 ? -3.999 0.279 6.330 1.00 97.25 104 LEU A C 1
ATOM 814 O O . LEU A 1 104 ? -4.187 -0.871 5.941 1.00 97.25 104 LEU A O 1
ATOM 818 N N . VAL A 1 105 ? -4.534 1.338 5.718 1.00 97.62 105 VAL A N 1
ATOM 819 C CA . VAL A 1 105 ? -5.343 1.229 4.498 1.00 97.62 105 VAL A CA 1
ATOM 820 C C . VAL A 1 105 ? -4.550 0.588 3.367 1.00 97.62 105 VAL A C 1
ATOM 822 O O . VAL A 1 105 ? -5.046 -0.364 2.771 1.00 97.62 105 VAL A O 1
ATOM 825 N N . VAL A 1 106 ? -3.311 1.024 3.115 1.00 97.81 106 VAL A N 1
ATOM 826 C CA . VAL A 1 106 ? -2.440 0.391 2.110 1.00 97.81 106 VAL A CA 1
ATOM 827 C C . VAL A 1 106 ? -2.274 -1.101 2.393 1.00 97.81 106 VAL A C 1
ATOM 829 O O . VAL A 1 106 ? -2.487 -1.905 1.490 1.00 97.81 106 VAL A O 1
ATOM 832 N N . HIS A 1 107 ? -1.959 -1.493 3.632 1.00 97.12 107 HIS A N 1
ATOM 833 C CA . HIS A 1 107 ? -1.774 -2.905 3.977 1.00 97.12 107 HIS A CA 1
ATOM 834 C C . HIS A 1 107 ? -3.046 -3.730 3.754 1.00 97.12 107 HIS A C 1
ATOM 836 O O . HIS A 1 107 ? -2.988 -4.820 3.190 1.00 97.12 107 HIS A O 1
ATOM 842 N N . VAL A 1 108 ? -4.205 -3.218 4.174 1.00 96.25 108 VAL A N 1
ATOM 843 C CA . VAL A 1 108 ? -5.487 -3.924 4.039 1.00 96.25 108 VAL A CA 1
ATOM 844 C C . VAL A 1 108 ? -5.919 -4.016 2.570 1.00 96.25 108 VAL A C 1
ATOM 846 O O . VAL A 1 108 ? -6.391 -5.072 2.137 1.00 96.25 108 VAL A O 1
ATOM 849 N N . LEU A 1 109 ? -5.728 -2.952 1.784 1.00 96.19 109 LEU A N 1
ATOM 850 C CA . LEU A 1 109 ? -5.965 -2.965 0.338 1.00 96.19 109 LEU A CA 1
ATOM 851 C C . LEU A 1 109 ? -5.030 -3.963 -0.347 1.00 96.19 109 LEU A C 1
ATOM 853 O O . LEU A 1 109 ? -5.493 -4.789 -1.125 1.00 96.19 109 LEU A O 1
ATOM 857 N N . PHE A 1 110 ? -3.742 -3.955 -0.010 1.00 95.81 110 PHE A N 1
ATOM 858 C CA . PHE A 1 110 ? -2.757 -4.894 -0.541 1.00 95.81 110 PHE A CA 1
ATOM 859 C C . PHE A 1 110 ? -3.118 -6.349 -0.215 1.00 95.81 110 PHE A C 1
ATOM 861 O O . PHE A 1 110 ? -3.154 -7.199 -1.105 1.00 95.81 110 PHE A O 1
ATOM 868 N N . GLY A 1 111 ? -3.485 -6.632 1.036 1.00 93.25 111 GLY A N 1
ATOM 869 C CA . GLY A 1 111 ? -3.968 -7.947 1.449 1.00 93.25 111 GLY A CA 1
ATOM 870 C C . GLY A 1 111 ? -5.189 -8.409 0.654 1.00 93.25 111 GLY A C 1
ATOM 871 O O . GLY A 1 111 ? -5.261 -9.563 0.238 1.00 93.25 111 GLY A O 1
ATOM 872 N N . SER A 1 112 ? -6.124 -7.497 0.389 1.00 92.31 112 SER A N 1
ATOM 873 C CA . SER A 1 112 ? -7.394 -7.809 -0.277 1.00 92.31 112 SER A CA 1
ATOM 874 C C . SER A 1 112 ? -7.274 -7.943 -1.796 1.00 92.31 112 SER A C 1
ATOM 876 O O . SER A 1 112 ? -7.928 -8.803 -2.379 1.00 92.31 112 SER A O 1
ATOM 878 N N . TYR A 1 113 ? -6.458 -7.100 -2.430 1.00 91.12 113 TYR A N 1
ATOM 879 C CA . TYR A 1 113 ? -6.377 -6.964 -3.888 1.00 91.12 113 TYR A CA 1
ATOM 880 C C . TYR A 1 113 ? -5.143 -7.628 -4.509 1.00 91.12 113 TYR A C 1
ATOM 882 O O . TYR A 1 113 ? -5.150 -7.905 -5.704 1.00 91.12 113 TYR A O 1
ATOM 890 N N . VAL A 1 114 ? -4.089 -7.889 -3.730 1.00 91.06 114 VAL A N 1
ATOM 891 C CA . VAL A 1 114 ? -2.841 -8.494 -4.231 1.00 91.06 114 VAL A CA 1
ATOM 892 C C . VAL A 1 114 ? -2.617 -9.875 -3.624 1.00 91.06 114 VAL A C 1
ATOM 894 O O . VAL A 1 114 ? -2.439 -10.841 -4.362 1.00 91.06 114 VAL A O 1
ATOM 897 N N . LEU A 1 115 ? -2.645 -9.996 -2.292 1.00 90.31 115 LEU A N 1
ATOM 898 C CA . LEU A 1 115 ? -2.339 -11.269 -1.628 1.00 90.31 115 LEU A CA 1
ATOM 899 C C . LEU A 1 115 ? -3.487 -12.271 -1.725 1.00 90.31 115 LEU A C 1
ATOM 901 O O . LEU A 1 115 ? -3.264 -13.424 -2.083 1.00 90.31 115 LEU A O 1
ATOM 905 N N . TYR A 1 116 ? -4.716 -11.854 -1.422 1.00 87.62 116 TYR A N 1
ATOM 906 C CA . TYR A 1 116 ? -5.858 -12.766 -1.392 1.00 87.62 116 TYR A CA 1
ATOM 907 C C . TYR A 1 116 ? -6.091 -13.502 -2.725 1.00 87.62 116 TYR A C 1
ATOM 909 O O . TYR A 1 116 ? -6.199 -14.729 -2.677 1.00 87.62 116 TYR A O 1
ATOM 917 N N . PRO A 1 117 ? -6.088 -12.838 -3.902 1.00 84.62 117 PRO A N 1
ATOM 918 C CA . PRO A 1 117 ? -6.217 -13.539 -5.181 1.00 84.62 117 PRO A CA 1
ATOM 919 C C . PRO A 1 117 ? -5.097 -14.552 -5.438 1.00 84.62 117 PRO A C 1
ATOM 921 O O . PRO A 1 117 ? -5.339 -15.583 -6.048 1.00 84.62 117 PRO A O 1
ATOM 924 N N . ARG A 1 118 ? -3.879 -14.296 -4.943 1.00 81.50 118 ARG A N 1
ATOM 925 C CA . ARG A 1 118 ? -2.735 -15.212 -5.098 1.00 81.50 118 ARG A CA 1
ATOM 926 C C . ARG A 1 118 ? -2.797 -16.423 -4.174 1.00 81.50 118 ARG A C 1
ATOM 928 O O . ARG A 1 118 ? -2.302 -17.487 -4.525 1.00 81.50 118 ARG A O 1
ATOM 935 N N . LEU A 1 119 ? -3.368 -16.252 -2.985 1.00 82.50 119 LEU A N 1
ATOM 936 C CA . LEU A 1 119 ? -3.514 -17.317 -1.990 1.00 82.50 119 LEU A CA 1
ATOM 937 C C . LEU A 1 119 ? -4.775 -18.159 -2.222 1.00 82.50 119 LEU A C 1
ATOM 939 O O . LEU A 1 119 ? -4.845 -19.313 -1.797 1.00 82.50 119 LEU A O 1
ATOM 943 N N . SER A 1 120 ? -5.792 -17.587 -2.865 1.00 81.69 120 SER A N 1
ATOM 944 C CA . SER A 1 120 ? -7.026 -18.285 -3.191 1.00 81.69 120 SER A CA 1
ATOM 945 C C . SER A 1 120 ? -6.821 -19.177 -4.414 1.00 81.69 120 SER A C 1
ATOM 947 O O . SER A 1 120 ? -6.810 -18.706 -5.541 1.00 81.69 120 SER A O 1
ATOM 949 N N . VAL A 1 121 ? -6.740 -20.490 -4.189 1.00 67.88 121 VAL A N 1
ATOM 950 C CA . VAL A 1 121 ? -6.707 -21.519 -5.252 1.00 67.88 121 VAL A CA 1
ATOM 951 C C . VAL A 1 121 ? -7.991 -21.522 -6.094 1.00 67.88 121 VAL A C 1
ATOM 953 O O . VAL A 1 121 ? -8.011 -22.020 -7.215 1.00 67.88 121 VAL A O 1
ATOM 956 N N . ALA A 1 122 ? -9.088 -20.976 -5.563 1.00 61.03 122 ALA A N 1
ATOM 957 C CA . ALA A 1 122 ? -10.298 -20.799 -6.343 1.00 61.03 122 ALA A CA 1
ATOM 958 C C . ALA A 1 122 ? -10.076 -19.678 -7.364 1.00 61.03 122 ALA A C 1
ATOM 960 O O . ALA A 1 122 ? -9.763 -18.558 -6.954 1.00 61.03 122 ALA A O 1
ATOM 961 N N . ASN A 1 123 ? -10.311 -19.984 -8.647 1.00 53.44 123 ASN A N 1
ATOM 962 C CA . ASN A 1 123 ? -10.507 -19.044 -9.756 1.00 53.44 123 ASN A CA 1
ATOM 963 C C . ASN A 1 123 ? -11.701 -18.127 -9.448 1.00 53.44 123 ASN A C 1
ATOM 965 O O . ASN A 1 123 ? -12.768 -18.228 -10.055 1.00 53.44 123 ASN A O 1
ATOM 969 N N . ILE A 1 124 ? -11.568 -17.278 -8.432 1.00 53.75 124 ILE A N 1
ATOM 970 C CA . ILE A 1 124 ? -12.508 -16.211 -8.139 1.00 53.75 124 ILE A CA 1
ATOM 971 C C . ILE A 1 124 ? -12.315 -15.251 -9.301 1.00 53.75 124 ILE A C 1
ATOM 973 O O . ILE A 1 124 ? -11.348 -14.492 -9.331 1.00 53.75 124 ILE A O 1
ATOM 977 N N . GLY A 1 125 ? -13.174 -15.421 -10.309 1.00 50.09 125 GLY A N 1
ATOM 978 C CA . GLY A 1 125 ? -13.104 -14.716 -11.576 1.00 50.09 125 GLY A CA 1
ATOM 979 C C . GLY A 1 125 ? -12.846 -13.238 -11.348 1.00 50.09 125 GLY A C 1
ATOM 980 O O . GLY A 1 125 ? -13.470 -12.662 -10.459 1.00 50.09 125 GLY A O 1
ATOM 981 N N . HIS A 1 126 ? -11.896 -12.704 -12.123 1.00 55.78 126 HIS A N 1
ATOM 982 C CA . HIS A 1 126 ? -11.473 -11.307 -12.215 1.00 55.78 126 HIS A CA 1
ATOM 983 C C . HIS A 1 126 ? -12.380 -10.352 -11.436 1.00 55.78 126 HIS A C 1
ATOM 985 O O . HIS A 1 126 ? -13.301 -9.751 -11.992 1.00 55.78 126 HIS A O 1
ATOM 991 N N . GLU A 1 127 ? -12.159 -10.241 -10.123 1.00 60.53 127 GLU A N 1
ATOM 992 C CA . GLU A 1 127 ? -12.866 -9.238 -9.344 1.00 60.53 127 GLU A CA 1
ATOM 993 C C . GLU A 1 127 ? -12.368 -7.888 -9.848 1.00 60.53 127 GLU A C 1
ATOM 995 O O . GLU A 1 127 ? -11.202 -7.532 -9.668 1.00 60.53 127 GLU A O 1
ATOM 1000 N N . LEU A 1 128 ? -13.253 -7.183 -10.551 1.00 68.69 128 LEU A N 1
ATOM 1001 C CA . LEU A 1 128 ? -12.953 -5.904 -11.171 1.00 68.69 128 LEU A CA 1
ATOM 1002 C C . LEU A 1 128 ? -12.428 -4.946 -10.106 1.00 68.69 128 LEU A C 1
ATOM 1004 O O . LEU A 1 128 ? -13.105 -4.656 -9.114 1.00 68.69 128 LEU A O 1
ATOM 1008 N N . PHE A 1 129 ? -11.220 -4.437 -10.324 1.00 80.06 129 PHE A N 1
ATOM 1009 C CA . PHE A 1 129 ? -10.669 -3.393 -9.478 1.00 80.06 129 PHE A CA 1
ATOM 1010 C C . PHE A 1 129 ? -11.572 -2.161 -9.584 1.00 80.06 129 PHE A C 1
ATOM 1012 O O . PHE A 1 129 ? -11.853 -1.702 -10.698 1.00 80.06 129 PHE A O 1
ATOM 1019 N N . PRO A 1 130 ? -12.030 -1.586 -8.457 1.00 82.94 130 PRO A N 1
ATOM 1020 C CA . PRO A 1 130 ? -12.816 -0.366 -8.508 1.00 82.94 130 PRO A CA 1
ATOM 1021 C C . PRO A 1 130 ? -12.014 0.727 -9.220 1.00 82.94 130 PRO A C 1
ATOM 1023 O O . PRO A 1 130 ? -10.886 1.021 -8.828 1.00 82.94 130 PRO A O 1
ATOM 1026 N N . ARG A 1 131 ? -12.589 1.371 -10.245 1.00 82.81 131 ARG A N 1
ATOM 1027 C CA . ARG A 1 131 ? -11.921 2.491 -10.943 1.00 82.81 131 ARG A CA 1
ATOM 1028 C C . ARG A 1 131 ? -11.510 3.611 -9.983 1.00 82.81 131 ARG A C 1
ATOM 1030 O O . ARG A 1 131 ? -10.496 4.264 -10.210 1.00 82.81 131 ARG A O 1
ATOM 1037 N N . SER A 1 132 ? -12.273 3.798 -8.904 1.00 87.44 132 SER A N 1
ATOM 1038 C CA . SER A 1 132 ? -11.941 4.724 -7.820 1.00 87.44 132 SER A CA 1
ATOM 1039 C C . SER A 1 132 ? -10.580 4.413 -7.198 1.00 87.44 132 SER A C 1
ATOM 1041 O O . SER A 1 132 ? -9.797 5.331 -7.003 1.00 87.44 132 SER A O 1
ATOM 1043 N N . LEU A 1 133 ? -10.234 3.140 -6.981 1.00 91.94 133 LEU A N 1
ATOM 1044 C CA . LEU A 1 133 ? -8.960 2.753 -6.370 1.00 91.94 133 LEU A CA 1
ATOM 1045 C C . LEU A 1 133 ? -7.755 3.250 -7.181 1.00 91.94 133 LEU A C 1
ATOM 1047 O O . LEU A 1 133 ? -6.816 3.784 -6.600 1.00 91.94 133 LEU A O 1
ATOM 1051 N N . HIS A 1 134 ? -7.784 3.128 -8.512 1.00 90.81 134 HIS A N 1
ATOM 1052 C CA . HIS A 1 134 ? -6.693 3.615 -9.367 1.00 90.81 134 HIS A CA 1
ATOM 1053 C C . HIS A 1 134 ? -6.515 5.141 -9.269 1.00 90.81 134 HIS A C 1
ATOM 1055 O O . HIS A 1 134 ? -5.386 5.636 -9.228 1.00 90.81 134 HIS A O 1
ATOM 1061 N N . ILE A 1 135 ? -7.623 5.890 -9.230 1.00 91.50 135 ILE A N 1
ATOM 1062 C CA . ILE A 1 135 ? -7.608 7.356 -9.101 1.00 91.50 135 ILE A CA 1
ATOM 1063 C C . ILE A 1 135 ? -7.005 7.751 -7.749 1.00 91.50 135 ILE A C 1
ATOM 1065 O O . ILE A 1 135 ? -6.025 8.493 -7.718 1.00 91.50 135 ILE A O 1
ATOM 1069 N N . GLU A 1 136 ? -7.515 7.175 -6.658 1.00 94.75 136 GLU A N 1
ATOM 1070 C CA . GLU A 1 136 ? -7.054 7.457 -5.293 1.00 94.75 136 GLU A CA 1
ATOM 1071 C C . GLU A 1 136 ? -5.571 7.089 -5.101 1.00 94.75 136 GLU A C 1
ATOM 1073 O O . GLU A 1 136 ? -4.815 7.845 -4.497 1.00 94.75 136 GLU A O 1
ATOM 1078 N N . LEU A 1 137 ? -5.109 5.964 -5.668 1.00 95.06 137 LEU A N 1
ATOM 1079 C CA . LEU A 1 137 ? -3.693 5.570 -5.638 1.00 95.06 137 LEU A CA 1
ATOM 1080 C C . LEU A 1 137 ? -2.801 6.551 -6.407 1.00 95.06 137 LEU A C 1
ATOM 1082 O O . LEU A 1 137 ? -1.715 6.893 -5.941 1.00 95.06 137 LEU A O 1
ATOM 1086 N N . THR A 1 138 ? -3.254 7.011 -7.576 1.00 93.69 138 THR A N 1
ATOM 1087 C CA . THR A 1 138 ? -2.510 7.975 -8.398 1.00 93.69 138 THR A CA 1
ATOM 1088 C C . THR A 1 138 ? -2.353 9.308 -7.667 1.00 93.69 138 THR A C 1
ATOM 1090 O O . THR A 1 138 ? -1.256 9.869 -7.628 1.00 93.69 138 THR A O 1
ATOM 1093 N N . GLU A 1 139 ? -3.429 9.813 -7.064 1.00 93.94 139 GLU A N 1
ATOM 1094 C CA . GLU A 1 139 ? -3.397 11.040 -6.265 1.00 93.94 139 GLU A CA 1
ATOM 1095 C C . GLU A 1 139 ? -2.553 10.873 -4.999 1.00 93.94 139 GLU A C 1
ATOM 1097 O O . GLU A 1 139 ? -1.751 11.751 -4.669 1.00 93.94 139 GLU A O 1
ATOM 1102 N N . TYR A 1 140 ? -2.650 9.719 -4.334 1.00 95.25 140 TYR A N 1
ATOM 1103 C CA . TYR A 1 140 ? -1.837 9.414 -3.164 1.00 95.25 140 TYR A CA 1
ATOM 1104 C C . TYR A 1 140 ? -0.338 9.400 -3.491 1.00 95.25 140 TYR A C 1
ATOM 1106 O O . TYR A 1 140 ? 0.441 10.034 -2.779 1.00 95.25 140 TYR A O 1
ATOM 1114 N N . ILE A 1 141 ? 0.068 8.790 -4.608 1.00 94.44 141 ILE A N 1
ATOM 1115 C CA . ILE A 1 141 ? 1.455 8.809 -5.101 1.00 94.44 141 ILE A CA 1
ATOM 1116 C C . ILE A 1 141 ? 1.958 10.239 -5.320 1.00 94.44 141 ILE A C 1
ATOM 1118 O O . ILE A 1 141 ? 3.060 10.577 -4.892 1.00 94.44 141 ILE A O 1
ATOM 1122 N N . LEU A 1 142 ? 1.145 11.100 -5.938 1.00 93.44 142 LEU A N 1
ATOM 1123 C CA . LEU A 1 142 ? 1.497 12.509 -6.127 1.00 93.44 142 LEU A CA 1
ATOM 1124 C C . LEU A 1 142 ? 1.600 13.265 -4.793 1.00 93.44 142 LEU A C 1
ATOM 1126 O O . LEU A 1 142 ? 2.381 14.208 -4.687 1.00 93.44 142 LEU A O 1
ATOM 1130 N N . SER A 1 143 ? 0.824 12.876 -3.778 1.00 92.56 143 SER A N 1
ATOM 1131 C CA . SER A 1 143 ? 0.910 13.471 -2.439 1.00 92.56 143 SER A CA 1
ATOM 1132 C C . SER A 1 143 ? 2.190 13.063 -1.700 1.00 92.56 143 SER A C 1
ATOM 1134 O O . SER A 1 143 ? 2.861 13.927 -1.140 1.00 92.56 143 SER A O 1
ATOM 1136 N N . ILE A 1 144 ? 2.571 11.783 -1.769 1.00 90.31 144 ILE A N 1
ATOM 1137 C CA . ILE A 1 144 ? 3.804 11.239 -1.176 1.00 90.31 144 ILE A CA 1
ATOM 1138 C C . ILE A 1 144 ? 5.018 11.920 -1.793 1.00 90.31 144 ILE A C 1
ATOM 1140 O O . ILE A 1 144 ? 5.896 12.408 -1.094 1.00 90.31 144 ILE A O 1
ATOM 1144 N N . ASP A 1 145 ? 5.029 12.024 -3.116 1.00 87.25 145 ASP A N 1
ATOM 1145 C CA . ASP A 1 145 ? 6.097 12.664 -3.867 1.00 87.25 145 ASP A CA 1
ATOM 1146 C C . ASP A 1 145 ? 6.369 14.118 -3.433 1.00 87.25 145 ASP A C 1
ATOM 1148 O O . ASP A 1 145 ? 7.517 14.563 -3.411 1.00 87.25 145 ASP A O 1
ATOM 1152 N N . ARG A 1 146 ? 5.321 14.847 -3.030 1.00 86.06 146 ARG A N 1
ATOM 1153 C CA . ARG A 1 146 ? 5.433 16.212 -2.492 1.00 86.06 146 ARG A CA 1
ATOM 1154 C C . ARG A 1 146 ? 5.882 16.254 -1.030 1.00 86.06 146 ARG A C 1
ATOM 1156 O O . ARG A 1 146 ? 6.434 17.265 -0.616 1.00 86.06 146 ARG A O 1
ATOM 1163 N N . GLN A 1 147 ? 5.596 15.213 -0.247 1.00 80.81 147 GLN A N 1
ATOM 1164 C CA . GLN A 1 147 ? 5.784 15.201 1.210 1.00 80.81 147 GLN A CA 1
ATOM 1165 C C . GLN A 1 147 ? 7.068 14.496 1.667 1.00 80.81 1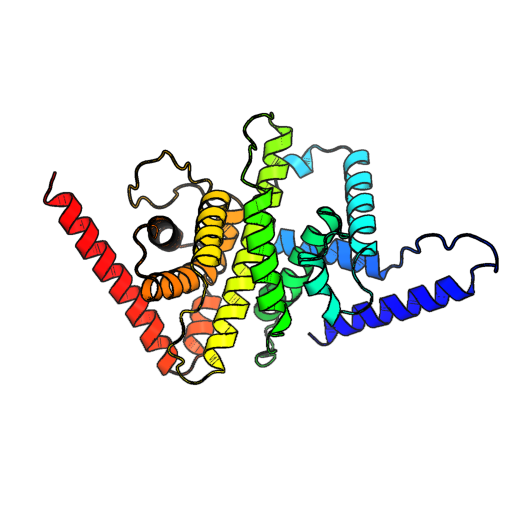47 GLN A C 1
ATOM 1167 O O . GLN A 1 147 ? 7.606 14.845 2.710 1.00 80.81 147 GLN A O 1
ATOM 1172 N N . THR A 1 148 ? 7.537 13.483 0.939 1.00 66.81 148 THR A N 1
ATOM 1173 C CA . THR A 1 148 ? 8.516 12.504 1.448 1.00 66.81 148 THR A CA 1
ATOM 1174 C C . THR A 1 148 ? 9.947 12.748 0.950 1.00 66.81 148 THR A C 1
ATOM 1176 O O . THR A 1 148 ? 10.877 12.119 1.443 1.00 66.81 148 THR A O 1
ATOM 1179 N N . LEU A 1 149 ? 10.159 13.674 0.008 1.00 61.94 149 LEU A N 1
ATOM 1180 C CA . LEU A 1 149 ? 11.468 13.888 -0.634 1.00 61.94 149 LEU A CA 1
ATOM 1181 C C . LEU A 1 149 ? 12.271 15.091 -0.108 1.00 61.94 149 LEU A C 1
ATOM 1183 O O . LEU A 1 149 ? 13.332 15.395 -0.646 1.00 61.94 149 LEU A O 1
ATOM 1187 N N . GLU A 1 150 ? 11.829 15.726 0.977 1.00 54.31 150 GLU A N 1
ATOM 1188 C CA . GLU A 1 150 ? 12.630 16.688 1.743 1.00 54.31 150 GLU A CA 1
ATOM 1189 C C . GLU A 1 150 ? 12.704 16.245 3.216 1.00 54.31 150 GLU A C 1
ATOM 1191 O O . GLU A 1 150 ? 11.679 15.938 3.817 1.00 54.31 150 GLU A O 1
ATOM 1196 N N . PRO A 1 151 ? 13.856 16.331 3.895 1.00 52.12 151 PRO A N 1
ATOM 1197 C CA . PRO A 1 151 ? 15.084 15.555 3.765 1.00 52.12 151 PRO A CA 1
ATOM 1198 C C . PRO A 1 151 ? 15.231 14.563 4.947 1.00 52.12 151 PRO A C 1
ATOM 1200 O O . PRO A 1 151 ? 15.406 14.972 6.094 1.00 52.12 151 PRO A O 1
ATOM 1203 N N . MET A 1 152 ? 15.282 13.253 4.672 1.00 54.66 152 MET A N 1
ATOM 1204 C CA . MET A 1 152 ? 15.608 12.176 5.640 1.00 54.66 152 MET A CA 1
ATOM 1205 C C . MET A 1 152 ? 17.095 12.153 6.076 1.00 54.66 152 MET A C 1
ATOM 1207 O O . MET A 1 152 ? 17.620 11.131 6.509 1.00 54.66 152 MET A O 1
ATOM 1211 N N . VAL A 1 153 ? 17.807 13.275 5.951 1.00 52.28 153 VAL A N 1
ATOM 1212 C CA . VAL A 1 153 ? 19.282 13.342 5.993 1.00 52.28 153 VAL A CA 1
ATOM 1213 C C . VAL A 1 153 ? 19.843 13.405 7.427 1.00 52.28 153 VAL A C 1
ATOM 1215 O O . VAL A 1 153 ? 21.054 13.386 7.623 1.00 52.28 153 VAL A O 1
ATOM 1218 N N . ILE A 1 154 ? 18.998 13.447 8.466 1.00 53.16 154 ILE A N 1
ATOM 1219 C CA . ILE A 1 154 ? 19.458 13.644 9.851 1.00 53.16 154 ILE A CA 1
ATOM 1220 C C . ILE A 1 154 ? 18.737 12.703 10.829 1.00 53.16 154 ILE A C 1
ATOM 1222 O O . ILE A 1 154 ? 17.847 13.156 11.540 1.00 53.16 154 ILE A O 1
ATOM 1226 N N . ALA A 1 155 ? 19.099 11.415 10.923 1.00 49.97 155 ALA A N 1
ATOM 1227 C CA . ALA A 1 155 ? 18.787 10.613 12.122 1.00 49.97 155 ALA A CA 1
ATOM 1228 C C . ALA A 1 155 ? 19.509 9.247 12.186 1.00 49.97 155 ALA A C 1
ATOM 1230 O O . ALA A 1 155 ? 19.767 8.613 11.170 1.00 49.97 155 ALA A O 1
ATOM 1231 N N . GLY A 1 156 ? 19.814 8.795 13.413 1.00 60.94 156 GLY A N 1
ATOM 1232 C CA . GLY A 1 156 ? 20.530 7.544 13.722 1.00 60.94 156 GLY A CA 1
ATOM 1233 C C . GLY A 1 156 ? 19.724 6.242 13.552 1.00 60.94 156 GLY A C 1
ATOM 1234 O O . GLY A 1 156 ? 18.645 6.230 12.971 1.00 60.94 156 GLY A O 1
ATOM 1235 N N . GLN A 1 157 ? 20.234 5.131 14.105 1.00 58.91 157 GLN A N 1
ATOM 1236 C CA . GLN A 1 157 ? 19.749 3.749 13.879 1.00 58.91 157 GLN A CA 1
ATOM 1237 C C . GLN A 1 157 ? 18.230 3.527 14.054 1.00 58.91 157 GLN A C 1
ATOM 1239 O O . GLN A 1 157 ? 17.646 2.718 13.339 1.00 58.91 157 GLN A O 1
ATOM 1244 N N . GLY A 1 158 ? 17.560 4.251 14.961 1.00 65.06 158 GLY A N 1
ATOM 1245 C CA . GLY A 1 158 ? 16.103 4.144 15.141 1.00 65.06 158 GLY A CA 1
ATOM 1246 C C . GLY A 1 158 ? 15.281 4.647 13.946 1.00 65.06 158 GLY A C 1
ATOM 1247 O O . GLY A 1 158 ? 14.137 4.234 13.770 1.00 65.06 158 GLY A O 1
ATOM 1248 N N . TYR A 1 159 ? 15.860 5.505 13.105 1.00 77.44 159 TYR A N 1
ATOM 1249 C CA . TYR A 1 159 ? 15.198 6.050 11.922 1.00 77.44 159 TYR A CA 1
ATOM 1250 C C . TYR A 1 159 ? 15.204 5.070 10.754 1.00 77.44 159 TYR A C 1
ATOM 1252 O O . TYR A 1 159 ? 14.220 4.988 10.030 1.00 77.44 159 TYR A O 1
ATOM 1260 N N . GLN A 1 160 ? 16.256 4.256 10.622 1.00 80.25 160 GLN A N 1
ATOM 1261 C CA . GLN A 1 160 ? 16.375 3.273 9.544 1.00 80.25 160 GLN A CA 1
ATOM 1262 C C . GLN A 1 160 ? 15.187 2.298 9.519 1.00 80.25 160 GLN A C 1
ATOM 1264 O O . GLN A 1 160 ? 14.674 1.984 8.453 1.00 80.25 160 GLN A O 1
ATOM 1269 N N . PHE A 1 161 ? 14.687 1.881 10.688 1.00 80.81 161 PHE A N 1
ATOM 1270 C CA . PHE A 1 161 ? 13.485 1.044 10.779 1.00 80.81 161 PHE A CA 1
ATOM 1271 C C . PHE A 1 161 ? 12.237 1.734 10.206 1.00 80.81 161 PHE A C 1
ATOM 1273 O O . PHE A 1 161 ? 11.462 1.109 9.485 1.00 80.81 161 PHE A O 1
ATOM 1280 N N . LEU A 1 162 ? 12.044 3.022 10.510 1.00 83.56 162 LEU A N 1
ATOM 1281 C CA . LEU A 1 162 ? 10.912 3.795 9.994 1.0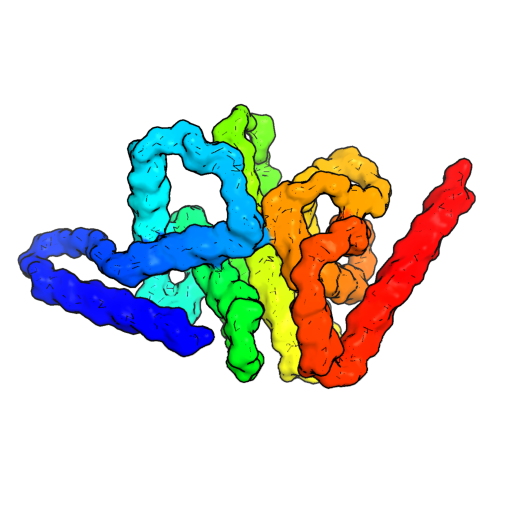0 83.56 162 LEU A CA 1
ATOM 1282 C C . LEU A 1 162 ? 11.025 3.993 8.480 1.00 83.56 162 LEU A C 1
ATOM 1284 O O . LEU A 1 162 ? 10.027 3.854 7.780 1.00 83.56 162 LEU A O 1
ATOM 1288 N N . VAL A 1 163 ? 12.239 4.237 7.976 1.00 86.94 163 VAL A N 1
ATOM 1289 C CA . VAL A 1 163 ? 12.508 4.342 6.535 1.00 86.94 163 VAL A CA 1
ATOM 1290 C C . VAL A 1 163 ? 12.195 3.030 5.824 1.00 86.94 163 VAL A C 1
ATOM 1292 O O . VAL A 1 163 ? 11.500 3.046 4.814 1.00 86.94 163 VAL A O 1
ATOM 1295 N N . GLU A 1 164 ? 12.639 1.890 6.354 1.00 88.44 164 GLU A N 1
ATOM 1296 C CA . GLU A 1 164 ? 12.334 0.576 5.773 1.00 88.44 164 GLU A CA 1
ATOM 1297 C C . GLU A 1 164 ? 10.831 0.268 5.799 1.00 88.44 164 GLU A C 1
ATOM 1299 O O . GLU A 1 164 ? 10.284 -0.258 4.827 1.00 88.44 164 GLU A O 1
ATOM 1304 N N . GLN A 1 165 ? 10.132 0.648 6.873 1.00 89.19 165 GLN A N 1
ATOM 1305 C CA . GLN A 1 165 ? 8.678 0.525 6.935 1.00 89.19 165 GLN A CA 1
ATOM 1306 C C . GLN A 1 165 ? 7.995 1.396 5.871 1.00 89.19 165 GLN A C 1
ATOM 1308 O O . GLN A 1 165 ? 7.082 0.926 5.190 1.00 89.19 165 GLN A O 1
ATOM 1313 N N . ASP A 1 166 ? 8.433 2.643 5.703 1.00 91.31 166 ASP A N 1
ATOM 1314 C CA . ASP A 1 166 ? 7.881 3.536 4.689 1.00 91.31 166 ASP A CA 1
ATOM 1315 C C . ASP A 1 166 ? 8.194 3.019 3.275 1.00 91.31 166 ASP A C 1
ATOM 1317 O O . ASP A 1 166 ? 7.285 2.961 2.449 1.00 91.31 166 ASP A O 1
ATOM 1321 N N . ARG A 1 167 ? 9.414 2.531 3.002 1.00 93.50 167 ARG A N 1
ATOM 1322 C CA . ARG A 1 167 ? 9.776 1.868 1.733 1.00 93.50 167 ARG A CA 1
ATOM 1323 C C . ARG A 1 167 ? 8.859 0.690 1.429 1.00 93.50 167 ARG A C 1
ATOM 1325 O O . ARG A 1 167 ? 8.369 0.579 0.306 1.00 93.50 167 ARG A O 1
ATOM 1332 N N . LEU A 1 168 ? 8.587 -0.161 2.419 1.00 94.69 168 LEU A N 1
ATOM 1333 C CA . LEU A 1 168 ? 7.684 -1.301 2.261 1.00 94.69 168 LEU A CA 1
ATOM 1334 C C . LEU A 1 168 ? 6.266 -0.849 1.889 1.00 94.69 168 LEU A C 1
ATOM 1336 O O . LEU A 1 168 ? 5.672 -1.390 0.955 1.00 94.69 168 LEU A O 1
ATOM 1340 N N . VAL A 1 169 ? 5.737 0.167 2.575 1.00 95.69 169 VAL A N 1
ATOM 1341 C CA . VAL A 1 169 ? 4.421 0.742 2.259 1.00 95.69 169 VAL A CA 1
ATOM 1342 C C . VAL A 1 169 ? 4.411 1.300 0.836 1.00 95.69 169 VAL A C 1
ATOM 1344 O O . VAL A 1 169 ? 3.478 1.018 0.086 1.00 95.69 169 VAL A O 1
ATOM 1347 N N . GLN A 1 170 ? 5.451 2.030 0.423 1.00 95.88 170 GLN A N 1
ATOM 1348 C CA . GLN A 1 170 ? 5.539 2.555 -0.942 1.00 95.88 170 GLN A CA 1
ATOM 1349 C C . GLN A 1 170 ? 5.614 1.444 -1.995 1.00 95.88 170 GLN A C 1
ATOM 1351 O O . GLN A 1 170 ? 4.973 1.541 -3.043 1.00 95.88 170 GLN A O 1
ATOM 1356 N N . ALA A 1 171 ? 6.321 0.351 -1.708 1.00 96.56 171 ALA A N 1
ATOM 1357 C CA . ALA A 1 171 ? 6.363 -0.815 -2.583 1.00 96.56 171 ALA A CA 1
ATOM 1358 C C . ALA A 1 171 ? 4.981 -1.476 -2.731 1.00 96.56 171 ALA A C 1
ATOM 1360 O O . ALA A 1 171 ? 4.595 -1.867 -3.838 1.00 96.56 171 ALA A O 1
ATOM 1361 N N . MET A 1 172 ? 4.189 -1.539 -1.654 1.00 97.25 172 MET A N 1
ATOM 1362 C CA . MET A 1 172 ? 2.800 -2.009 -1.713 1.00 97.25 172 MET A CA 1
ATOM 1363 C C . MET A 1 172 ? 1.900 -1.078 -2.527 1.00 97.25 172 MET A C 1
ATOM 1365 O O . MET A 1 172 ? 1.115 -1.569 -3.337 1.00 97.25 172 MET A O 1
ATOM 1369 N N . VAL A 1 173 ? 2.018 0.243 -2.351 1.00 97.06 173 VAL A N 1
ATOM 1370 C CA . VAL A 1 173 ? 1.270 1.243 -3.138 1.00 97.06 173 VAL A CA 1
ATOM 1371 C C . VAL A 1 173 ? 1.577 1.088 -4.622 1.00 97.06 173 VAL A C 1
ATOM 1373 O O . VAL A 1 173 ? 0.658 1.025 -5.438 1.00 97.06 173 VAL A O 1
ATOM 1376 N N . LEU A 1 174 ? 2.858 0.973 -4.976 1.00 96.00 174 LEU A N 1
ATOM 1377 C CA . LEU A 1 174 ? 3.275 0.821 -6.364 1.00 96.00 174 LEU A CA 1
ATOM 1378 C C . LEU A 1 174 ? 2.792 -0.504 -6.962 1.00 96.00 174 LEU A C 1
ATOM 1380 O O . LEU A 1 174 ? 2.351 -0.542 -8.108 1.00 96.00 174 LEU A O 1
ATOM 1384 N N . THR A 1 175 ? 2.808 -1.578 -6.172 1.00 95.94 175 THR A N 1
ATOM 1385 C CA . THR A 1 175 ? 2.256 -2.874 -6.583 1.00 95.94 175 THR A CA 1
ATOM 1386 C C . THR A 1 175 ? 0.747 -2.796 -6.803 1.00 95.94 175 THR A C 1
ATOM 1388 O O . THR A 1 175 ? 0.258 -3.277 -7.821 1.00 95.94 175 THR A O 1
ATOM 1391 N N . LEU A 1 176 ? 0.002 -2.153 -5.900 1.00 95.56 176 LEU A N 1
ATOM 1392 C CA . LEU A 1 176 ? -1.434 -1.912 -6.060 1.00 95.56 176 LEU A CA 1
ATOM 1393 C C . LEU A 1 176 ? -1.732 -1.092 -7.322 1.00 95.56 176 LEU A C 1
ATOM 1395 O O . LEU A 1 176 ? -2.636 -1.445 -8.082 1.00 95.56 176 LEU A O 1
ATOM 1399 N N . LEU A 1 177 ? -0.958 -0.032 -7.580 1.00 94.69 177 LEU A N 1
ATOM 1400 C CA . LEU A 1 177 ? -1.100 0.760 -8.800 1.00 94.69 177 LEU A CA 1
ATOM 1401 C C . LEU A 1 177 ? -0.844 -0.103 -10.042 1.00 94.69 177 LEU A C 1
ATOM 1403 O O . LEU A 1 177 ? -1.656 -0.096 -10.960 1.00 94.69 177 LEU A O 1
ATOM 1407 N N . ALA A 1 178 ? 0.238 -0.884 -10.057 1.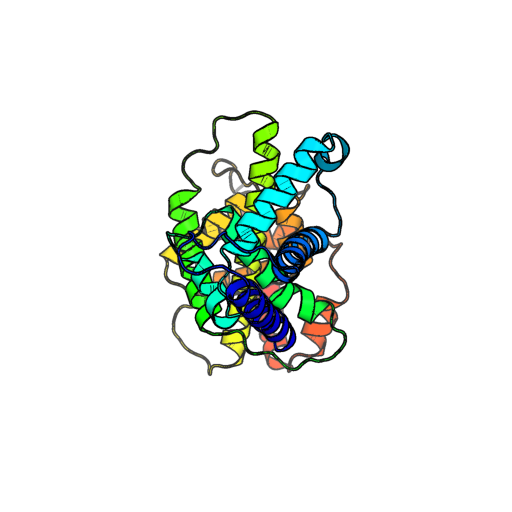00 92.88 178 ALA A N 1
ATOM 1408 C CA . ALA A 1 178 ? 0.581 -1.746 -11.183 1.00 92.88 178 ALA A CA 1
ATOM 1409 C C . ALA A 1 178 ? -0.522 -2.777 -11.477 1.00 92.88 178 ALA A C 1
ATOM 1411 O O . ALA A 1 178 ? -0.956 -2.903 -12.620 1.00 92.88 178 ALA A O 1
ATOM 1412 N N . VAL A 1 179 ? -1.032 -3.462 -10.445 1.00 90.75 179 VAL A N 1
ATOM 1413 C CA . VAL A 1 179 ? -2.115 -4.449 -10.591 1.00 90.75 179 VAL A CA 1
ATOM 1414 C C . VAL A 1 179 ? -3.401 -3.791 -11.109 1.00 90.75 179 VAL A C 1
ATOM 1416 O O . VAL A 1 179 ? -4.000 -4.277 -12.069 1.00 90.75 179 VAL A O 1
ATOM 1419 N N . THR A 1 180 ? -3.825 -2.677 -10.502 1.00 89.75 180 THR A N 1
ATOM 1420 C CA . THR A 1 180 ? -5.058 -1.973 -10.910 1.00 89.75 180 THR A CA 1
ATOM 1421 C C . THR A 1 180 ? -4.966 -1.441 -12.337 1.00 89.75 180 THR A C 1
ATOM 1423 O O . THR A 1 180 ? -5.937 -1.497 -13.089 1.00 89.75 180 THR A O 1
ATOM 1426 N N . ASN A 1 181 ? -3.790 -0.958 -12.729 1.00 87.81 181 ASN A N 1
ATOM 1427 C CA . ASN A 1 181 ? -3.530 -0.431 -14.056 1.00 87.81 181 ASN A CA 1
ATOM 1428 C C . ASN A 1 181 ? -3.503 -1.533 -15.129 1.00 87.81 181 ASN A C 1
ATOM 1430 O O . ASN A 1 181 ? -4.170 -1.396 -16.152 1.00 87.81 181 ASN A O 1
ATOM 1434 N N . MET A 1 182 ? -2.819 -2.651 -14.867 1.00 84.62 182 MET A N 1
ATOM 1435 C CA . MET A 1 182 ? -2.812 -3.818 -15.759 1.00 84.62 182 MET A CA 1
ATOM 1436 C C . MET A 1 182 ? -4.218 -4.384 -15.972 1.00 84.62 182 MET A C 1
ATOM 1438 O O . MET A 1 182 ? -4.587 -4.695 -17.101 1.00 84.62 182 MET A O 1
ATOM 1442 N N . SER A 1 183 ? -5.036 -4.459 -14.918 1.00 83.69 183 SER A N 1
ATOM 1443 C CA . SER A 1 183 ? -6.422 -4.920 -15.050 1.00 83.69 183 SER A CA 1
ATOM 1444 C C . SER A 1 183 ? -7.312 -3.951 -15.830 1.00 83.69 183 SER A C 1
ATOM 1446 O O . SER A 1 183 ? -8.287 -4.378 -16.433 1.00 83.69 183 SER A O 1
ATOM 1448 N N . ALA A 1 184 ? -7.021 -2.649 -15.833 1.00 80.56 184 ALA A N 1
ATOM 1449 C CA . ALA A 1 184 ? -7.796 -1.693 -16.621 1.00 80.56 184 ALA A CA 1
ATOM 1450 C C . ALA A 1 184 ? -7.504 -1.808 -18.131 1.00 80.56 184 ALA A C 1
ATOM 1452 O O . ALA A 1 184 ? -8.372 -1.508 -18.956 1.00 80.56 184 ALA A O 1
ATOM 1453 N N . GLN A 1 185 ? -6.292 -2.244 -18.496 1.00 74.06 185 GLN A N 1
ATOM 1454 C CA . GLN A 1 185 ? -5.891 -2.437 -19.891 1.00 74.06 185 GLN A CA 1
ATOM 1455 C C . GLN A 1 185 ? -6.572 -3.646 -20.545 1.00 74.06 185 GLN A C 1
ATOM 1457 O O . GLN A 1 185 ? -6.807 -3.615 -21.749 1.00 74.06 185 GLN A O 1
ATOM 1462 N N . THR A 1 186 ? -6.923 -4.688 -19.785 1.00 70.75 186 THR A N 1
ATOM 1463 C CA . THR A 1 186 ? -7.580 -5.886 -20.340 1.00 70.75 186 THR A CA 1
ATOM 1464 C C . THR A 1 186 ? -9.022 -5.634 -20.775 1.00 70.75 186 THR A C 1
ATOM 1466 O O . THR A 1 186 ? -9.499 -6.279 -21.703 1.00 70.75 186 THR A O 1
ATOM 1469 N N . ASP A 1 187 ? -9.702 -4.677 -20.140 1.00 66.56 187 ASP A N 1
ATOM 1470 C CA . ASP A 1 187 ? -11.141 -4.446 -20.328 1.00 66.56 187 ASP A CA 1
ATOM 1471 C C . ASP A 1 187 ? -11.472 -3.438 -21.436 1.00 66.56 187 ASP A C 1
ATOM 1473 O O . ASP A 1 187 ? -12.635 -3.287 -21.816 1.00 66.56 187 ASP A O 1
ATOM 1477 N N . THR A 1 188 ? -10.480 -2.700 -21.940 1.00 58.53 188 THR A N 1
ATOM 1478 C CA . THR A 1 188 ? -10.723 -1.573 -22.847 1.00 58.53 188 THR A CA 1
ATOM 1479 C C . THR A 1 188 ? -10.080 -1.827 -24.207 1.00 58.53 188 THR A C 1
ATOM 1481 O O . THR A 1 188 ? -8.891 -2.122 -24.283 1.00 58.53 188 THR A O 1
ATOM 1484 N N . GLU A 1 189 ? -10.853 -1.669 -25.289 1.00 58.31 189 GLU A N 1
ATOM 1485 C CA . GLU A 1 189 ? -10.336 -1.646 -26.665 1.00 58.31 189 GLU A CA 1
ATOM 1486 C C . GLU A 1 189 ? -9.098 -0.737 -26.803 1.00 58.31 189 GLU A C 1
ATOM 1488 O O . GLU A 1 189 ? -9.001 0.264 -26.082 1.00 58.31 189 GLU A O 1
ATOM 1493 N N . PRO A 1 190 ? -8.159 -1.059 -27.720 1.00 54.03 190 PRO A N 1
ATOM 1494 C CA . PRO A 1 190 ? -6.832 -0.448 -27.792 1.00 54.03 190 PRO A CA 1
ATOM 1495 C C . PRO A 1 190 ? -6.928 1.077 -27.913 1.00 54.03 190 PRO A C 1
ATOM 1497 O O . PRO A 1 190 ? -7.179 1.625 -28.986 1.00 54.03 190 PRO A O 1
ATOM 1500 N N . ARG A 1 191 ? -6.743 1.779 -26.790 1.00 52.34 191 ARG A N 1
ATOM 1501 C CA . ARG A 1 191 ? -6.827 3.240 -26.722 1.00 52.34 191 ARG A CA 1
ATOM 1502 C C . ARG A 1 191 ? -5.448 3.877 -26.815 1.00 52.34 191 ARG A C 1
ATOM 1504 O O . ARG A 1 191 ? -4.521 3.527 -26.101 1.00 52.34 191 ARG A O 1
ATOM 1511 N N . SER A 1 192 ? -5.380 4.892 -27.668 1.00 47.03 192 SER A N 1
ATOM 1512 C CA . SER A 1 192 ? -4.218 5.690 -28.065 1.00 47.03 192 SER A CA 1
ATOM 1513 C C . SER A 1 192 ? -3.853 6.832 -27.101 1.00 47.03 192 SER A C 1
ATOM 1515 O O . SER A 1 192 ? -3.286 7.833 -27.538 1.00 47.03 192 SER A O 1
ATOM 1517 N N . VAL A 1 193 ? -4.229 6.759 -25.819 1.00 50.47 193 VAL A N 1
ATOM 1518 C CA . VAL A 1 193 ? -3.972 7.844 -24.852 1.00 50.47 193 VAL A CA 1
ATOM 1519 C C . VAL A 1 193 ? -2.888 7.396 -23.870 1.00 50.47 193 VAL A C 1
ATOM 1521 O O . VAL A 1 193 ? -3.034 6.315 -23.303 1.00 50.47 193 VAL A O 1
ATOM 1524 N N . PRO A 1 194 ? -1.823 8.194 -23.647 1.00 56.47 194 PRO A N 1
ATOM 1525 C CA . PRO A 1 194 ? -0.750 7.828 -22.729 1.00 56.47 194 PRO A CA 1
ATOM 1526 C C . PRO A 1 194 ? -1.298 7.562 -21.324 1.00 56.47 194 PRO A C 1
ATOM 1528 O O . PRO A 1 194 ? -2.056 8.368 -20.777 1.00 56.47 194 PRO A O 1
ATOM 1531 N N . LEU A 1 195 ? -0.891 6.424 -20.758 1.00 65.00 195 LEU A N 1
ATOM 1532 C CA . LEU A 1 195 ? -1.430 5.846 -19.526 1.00 65.00 195 LEU A CA 1
ATOM 1533 C C . LEU A 1 195 ? -1.300 6.754 -18.296 1.00 65.00 195 LEU A C 1
ATOM 1535 O O . LEU A 1 195 ? -2.128 6.709 -17.388 1.00 65.00 195 LEU A O 1
ATOM 1539 N N . PHE A 1 196 ? -0.263 7.590 -18.271 1.00 73.56 196 PHE A N 1
ATOM 1540 C CA . PHE A 1 196 ? 0.056 8.459 -17.149 1.00 73.56 196 PHE A CA 1
ATOM 1541 C C . PHE A 1 196 ? 0.453 9.853 -17.618 1.00 73.56 196 PHE A C 1
ATOM 1543 O O . PHE A 1 196 ? 1.127 10.040 -18.634 1.00 73.56 196 PHE A O 1
ATOM 1550 N N . ARG A 1 197 ? 0.076 10.861 -16.825 1.00 81.12 197 ARG A N 1
ATOM 1551 C CA . ARG A 1 197 ? 0.592 12.220 -17.001 1.00 81.12 197 ARG A CA 1
ATOM 1552 C C . ARG A 1 197 ? 2.093 12.235 -16.665 1.00 81.12 197 ARG A C 1
ATOM 1554 O O . ARG A 1 197 ? 2.509 11.515 -15.755 1.00 81.12 197 ARG A O 1
ATOM 1561 N N . PRO A 1 198 ? 2.907 13.103 -17.298 1.00 82.94 198 PRO A N 1
ATOM 1562 C CA . PRO A 1 198 ? 4.346 13.195 -17.020 1.00 82.94 198 PRO A CA 1
ATOM 1563 C C . PRO A 1 198 ? 4.692 13.364 -15.531 1.00 82.94 198 PRO A C 1
ATOM 1565 O O . PRO A 1 198 ? 5.691 12.826 -15.059 1.00 82.94 198 PRO A O 1
ATOM 1568 N N . GLN A 1 199 ? 3.839 14.065 -14.777 1.00 86.69 199 GLN A N 1
ATOM 1569 C CA . GLN A 1 199 ? 3.990 14.250 -13.330 1.00 86.69 199 GLN A CA 1
ATOM 1570 C C . GLN A 1 199 ? 3.890 12.928 -12.558 1.00 86.69 199 GLN A C 1
ATOM 1572 O O . GLN A 1 199 ? 4.741 12.652 -11.717 1.00 86.69 199 GLN A O 1
ATOM 1577 N N . THR A 1 200 ? 2.904 12.086 -12.878 1.00 89.44 200 THR A N 1
ATOM 1578 C CA . THR A 1 200 ? 2.736 10.765 -12.257 1.00 89.44 200 THR A CA 1
ATOM 1579 C C . THR A 1 200 ? 3.929 9.866 -12.562 1.00 89.44 200 THR A C 1
ATOM 1581 O O . THR A 1 200 ? 4.464 9.243 -11.652 1.00 89.44 200 THR A O 1
ATOM 1584 N N . ASN A 1 201 ? 4.422 9.872 -13.805 1.00 88.75 201 ASN A N 1
ATOM 1585 C CA . ASN A 1 201 ? 5.633 9.130 -14.169 1.00 88.75 201 ASN A CA 1
ATOM 1586 C C . ASN A 1 201 ? 6.856 9.596 -13.374 1.00 88.75 201 ASN A C 1
ATOM 1588 O O . ASN A 1 201 ? 7.630 8.774 -12.889 1.00 88.75 201 ASN A O 1
ATOM 1592 N N . SER A 1 202 ? 7.026 10.909 -13.197 1.00 89.31 202 SER A N 1
ATOM 1593 C CA . SER A 1 202 ? 8.123 11.442 -12.389 1.00 89.31 202 SER A CA 1
ATOM 1594 C C . SER A 1 202 ? 8.008 11.066 -10.911 1.00 89.31 202 SER A C 1
ATOM 1596 O O . SER A 1 202 ? 9.040 10.893 -10.266 1.00 89.31 202 SER A O 1
ATOM 1598 N N . ALA A 1 203 ? 6.792 10.969 -10.369 1.00 91.50 203 ALA A N 1
ATOM 1599 C CA . ALA A 1 203 ? 6.566 10.500 -9.005 1.00 91.50 203 ALA A CA 1
ATOM 1600 C C . ALA A 1 203 ? 6.898 9.006 -8.881 1.00 91.50 203 ALA A C 1
ATOM 1602 O O . ALA A 1 203 ? 7.668 8.626 -8.006 1.00 91.50 203 ALA A O 1
ATOM 1603 N N . ILE A 1 204 ? 6.419 8.171 -9.812 1.00 92.19 204 ILE A N 1
ATOM 1604 C CA . ILE A 1 204 ? 6.718 6.729 -9.864 1.00 92.19 204 ILE A CA 1
ATOM 1605 C C . ILE A 1 204 ? 8.229 6.470 -9.920 1.00 92.19 204 ILE A C 1
ATOM 1607 O O . ILE A 1 204 ? 8.730 5.631 -9.179 1.00 92.19 204 ILE A O 1
ATOM 1611 N N . ILE A 1 205 ? 8.966 7.198 -10.764 1.00 90.69 205 ILE A N 1
ATOM 1612 C CA . ILE A 1 205 ? 10.427 7.059 -10.875 1.00 90.69 205 ILE A CA 1
ATOM 1613 C C . ILE A 1 205 ? 11.115 7.382 -9.542 1.00 90.69 205 ILE A C 1
ATOM 1615 O O . ILE A 1 205 ? 11.998 6.642 -9.118 1.00 90.69 205 ILE A O 1
ATOM 1619 N N . ARG A 1 206 ? 10.697 8.456 -8.859 1.00 90.38 206 ARG A N 1
ATOM 1620 C CA . ARG A 1 206 ? 11.275 8.847 -7.564 1.00 90.38 206 ARG A CA 1
ATOM 1621 C C . ARG A 1 206 ? 10.928 7.858 -6.452 1.00 90.38 206 ARG A C 1
ATOM 1623 O O . ARG A 1 206 ? 11.803 7.497 -5.673 1.00 90.38 206 ARG A O 1
ATOM 1630 N N . LEU A 1 207 ? 9.697 7.351 -6.435 1.00 92.38 207 LEU A N 1
ATOM 1631 C CA . LEU A 1 207 ? 9.274 6.260 -5.553 1.00 92.38 207 LEU A CA 1
ATOM 1632 C C . LEU A 1 207 ? 10.100 4.993 -5.782 1.00 92.38 207 LEU A C 1
ATOM 1634 O O . LEU A 1 207 ? 10.551 4.383 -4.820 1.00 92.38 207 LEU A O 1
ATOM 1638 N N . LEU A 1 208 ? 10.340 4.614 -7.039 1.00 93.06 208 LEU A N 1
ATOM 1639 C CA . LEU A 1 208 ? 11.186 3.468 -7.366 1.00 93.06 208 LEU A CA 1
ATOM 1640 C C . LEU A 1 208 ? 12.626 3.667 -6.891 1.00 93.06 208 LEU A C 1
ATOM 1642 O O . LEU A 1 208 ? 13.166 2.755 -6.277 1.00 93.06 208 LEU A O 1
ATOM 1646 N N . ASN A 1 209 ? 13.229 4.838 -7.118 1.00 91.38 209 ASN A N 1
ATOM 1647 C CA . ASN A 1 209 ? 14.564 5.137 -6.588 1.00 91.38 209 ASN A CA 1
ATOM 1648 C C . ASN A 1 209 ? 14.594 5.029 -5.054 1.00 91.38 209 ASN A C 1
ATOM 1650 O O . ASN A 1 209 ? 15.503 4.411 -4.507 1.00 91.38 209 ASN A O 1
ATOM 1654 N N . PHE A 1 210 ? 13.570 5.555 -4.371 1.00 91.62 210 PHE A N 1
ATOM 1655 C CA . PHE A 1 210 ? 13.445 5.481 -2.914 1.00 91.62 210 PHE A CA 1
ATOM 1656 C C . PHE A 1 210 ? 13.315 4.040 -2.395 1.00 91.62 210 PHE A C 1
ATOM 1658 O O . PHE A 1 210 ? 13.960 3.681 -1.411 1.00 91.62 210 PHE A O 1
ATOM 1665 N N . ILE A 1 211 ? 12.499 3.208 -3.052 1.00 93.56 211 ILE A N 1
ATOM 1666 C CA . ILE A 1 211 ? 12.293 1.801 -2.674 1.00 93.56 211 ILE A CA 1
ATOM 1667 C C . ILE A 1 211 ? 13.559 0.975 -2.926 1.00 93.56 211 ILE A C 1
ATOM 1669 O O . ILE A 1 211 ? 13.961 0.191 -2.067 1.00 93.56 211 ILE A O 1
ATOM 1673 N N . MET A 1 212 ? 14.186 1.174 -4.088 1.00 90.88 212 MET A N 1
ATOM 1674 C CA . MET A 1 212 ? 15.385 0.451 -4.523 1.00 90.88 212 MET A CA 1
ATOM 1675 C C . MET A 1 212 ? 16.664 0.931 -3.824 1.00 90.88 212 MET A C 1
ATOM 1677 O O . MET A 1 212 ? 17.733 0.413 -4.125 1.00 90.88 212 MET A O 1
ATOM 1681 N N . ASP A 1 213 ? 16.560 1.906 -2.914 1.00 87.94 213 ASP A N 1
ATOM 1682 C CA . ASP A 1 213 ? 17.690 2.512 -2.197 1.00 87.94 213 ASP A CA 1
ATOM 1683 C C . ASP A 1 213 ? 18.804 2.992 -3.137 1.00 87.94 213 ASP A C 1
ATOM 1685 O O . ASP A 1 213 ? 19.995 2.786 -2.904 1.00 87.94 213 ASP A O 1
ATOM 1689 N N . LYS A 1 214 ? 18.404 3.576 -4.272 1.00 79.38 214 LYS A N 1
ATOM 1690 C CA . LYS A 1 214 ? 19.352 4.048 -5.272 1.00 79.38 214 LYS A CA 1
ATOM 1691 C C . LYS A 1 214 ? 19.681 5.512 -5.014 1.00 79.38 214 LYS A C 1
ATOM 1693 O O . LYS A 1 214 ? 18.831 6.378 -5.212 1.00 79.38 214 LYS A O 1
ATOM 1698 N N . ASP A 1 215 ? 20.934 5.777 -4.658 1.00 70.75 215 ASP A N 1
ATOM 1699 C CA . ASP A 1 215 ? 21.456 7.137 -4.552 1.00 70.75 215 ASP A CA 1
ATOM 1700 C C . ASP A 1 215 ? 21.422 7.842 -5.913 1.00 70.75 215 ASP A C 1
ATOM 1702 O O . ASP A 1 215 ? 21.980 7.342 -6.898 1.00 70.75 215 ASP A O 1
ATOM 1706 N N . ASP A 1 216 ? 20.858 9.054 -5.947 1.00 65.38 216 ASP A N 1
ATOM 1707 C CA . ASP A 1 216 ? 20.794 9.917 -7.140 1.00 65.38 216 ASP A CA 1
ATOM 1708 C C . ASP A 1 216 ? 22.186 10.229 -7.735 1.00 65.38 216 ASP A C 1
ATOM 1710 O O . ASP A 1 216 ? 22.302 10.617 -8.898 1.00 65.38 216 ASP A O 1
ATOM 1714 N N . PHE A 1 217 ? 23.251 10.042 -6.948 1.00 59.47 217 PHE A N 1
ATOM 1715 C CA . PHE A 1 217 ? 24.637 10.326 -7.320 1.00 59.47 217 PHE A CA 1
ATOM 1716 C C . PHE A 1 217 ? 25.389 9.130 -7.913 1.00 59.47 217 PHE A C 1
ATOM 1718 O O . PHE A 1 217 ? 26.506 9.305 -8.404 1.00 59.47 217 PHE A O 1
ATOM 1725 N N . THR A 1 218 ? 24.819 7.921 -7.881 1.00 60.78 218 THR A N 1
ATOM 1726 C CA . THR A 1 218 ? 25.487 6.752 -8.464 1.00 60.78 218 THR A CA 1
ATOM 1727 C C . THR A 1 218 ? 25.349 6.779 -9.990 1.00 60.78 218 THR A C 1
ATOM 1729 O O . THR A 1 218 ? 24.227 6.732 -10.508 1.00 60.78 218 THR A O 1
ATOM 1732 N N . PRO A 1 219 ? 26.462 6.877 -10.750 1.00 59.75 219 PRO A N 1
ATOM 1733 C CA . PRO A 1 219 ? 26.394 6.859 -12.202 1.00 59.75 219 PRO A CA 1
ATOM 1734 C C . PRO A 1 219 ? 25.710 5.573 -12.661 1.00 59.75 219 PRO A C 1
ATOM 1736 O O . PRO A 1 219 ? 25.921 4.499 -12.096 1.00 59.75 219 PRO A O 1
ATOM 1739 N N . ILE A 1 220 ? 24.859 5.714 -13.678 1.00 60.28 220 ILE A N 1
ATOM 1740 C CA . ILE A 1 220 ? 24.007 4.665 -14.239 1.00 60.28 220 ILE A CA 1
ATOM 1741 C C . ILE A 1 220 ? 24.888 3.601 -14.897 1.00 60.28 220 ILE A C 1
ATOM 1743 O O . ILE A 1 220 ? 25.068 3.561 -16.111 1.00 60.28 220 ILE A O 1
ATOM 1747 N N . ILE A 1 221 ? 25.459 2.719 -14.092 1.00 62.94 221 ILE A N 1
ATOM 1748 C CA . ILE A 1 221 ? 25.879 1.414 -14.564 1.00 62.94 221 ILE A CA 1
ATOM 1749 C C . ILE A 1 221 ? 24.641 0.539 -14.394 1.00 62.94 221 ILE A C 1
ATOM 1751 O O . ILE A 1 221 ? 24.035 0.518 -13.321 1.00 62.94 221 ILE A O 1
ATOM 1755 N N . PHE A 1 222 ? 24.220 -0.147 -15.459 1.00 71.44 222 PHE A N 1
ATOM 1756 C CA . PHE A 1 222 ? 23.068 -1.061 -15.476 1.00 71.44 222 PHE A CA 1
ATOM 1757 C C . PHE A 1 222 ? 23.305 -2.328 -14.627 1.00 71.44 222 PHE A C 1
ATOM 1759 O O . PHE A 1 222 ? 22.889 -3.427 -14.994 1.00 71.44 222 PHE A O 1
ATOM 1766 N N . CYS A 1 223 ? 23.992 -2.188 -13.495 1.00 81.44 223 CYS A N 1
ATOM 1767 C CA . CYS A 1 223 ? 24.258 -3.249 -12.553 1.00 81.44 223 CYS A CA 1
ATOM 1768 C C . CYS A 1 223 ? 22.975 -3.557 -11.778 1.00 81.44 223 CYS A C 1
ATOM 1770 O O . CYS A 1 223 ? 22.379 -2.640 -11.211 1.00 81.44 223 CYS A O 1
ATOM 1772 N N . PRO A 1 224 ? 22.523 -4.816 -11.760 1.00 86.69 224 PRO A N 1
ATOM 1773 C CA . PRO A 1 224 ? 21.460 -5.240 -10.857 1.00 86.69 224 PRO A CA 1
ATOM 1774 C C . PRO A 1 224 ? 21.906 -5.112 -9.392 1.00 86.69 224 PRO A C 1
ATOM 1776 O O . PRO A 1 224 ? 23.089 -5.304 -9.104 1.00 86.69 224 PRO A O 1
ATOM 1779 N N . LEU A 1 225 ? 20.971 -4.850 -8.472 1.00 87.44 225 LEU A N 1
ATOM 1780 C CA . LEU A 1 225 ? 21.268 -4.887 -7.034 1.00 87.44 225 LEU A CA 1
ATOM 1781 C C . LEU A 1 225 ? 21.700 -6.294 -6.614 1.00 87.44 225 LEU A C 1
ATOM 1783 O O . LEU A 1 225 ? 21.031 -7.281 -6.938 1.00 87.44 225 LEU A O 1
ATOM 1787 N N . GLU A 1 226 ? 22.811 -6.380 -5.884 1.00 87.69 226 GLU A N 1
ATOM 1788 C CA . GLU A 1 226 ? 23.302 -7.647 -5.334 1.00 87.69 226 GLU A CA 1
ATOM 1789 C C . GLU A 1 226 ? 22.536 -8.030 -4.070 1.00 87.69 226 GLU A C 1
ATOM 1791 O O . GLU A 1 226 ? 22.110 -9.175 -3.930 1.00 87.69 226 GLU A O 1
ATOM 1796 N N . GLU A 1 227 ? 22.291 -7.046 -3.208 1.00 89.81 227 GLU A N 1
ATOM 1797 C CA . GLU A 1 227 ? 21.515 -7.184 -1.983 1.00 89.81 227 GLU A CA 1
ATOM 1798 C C . GLU A 1 227 ? 20.190 -6.439 -2.135 1.00 89.81 227 GLU A C 1
ATOM 1800 O O . GLU A 1 227 ? 20.147 -5.290 -2.576 1.00 89.81 227 GLU A O 1
ATOM 1805 N N . LEU A 1 228 ? 19.091 -7.107 -1.788 1.00 90.31 228 LEU A N 1
ATOM 1806 C CA . LEU A 1 228 ? 17.762 -6.510 -1.818 1.00 90.31 228 LEU A CA 1
ATOM 1807 C C . LEU A 1 228 ? 17.313 -6.185 -0.397 1.00 90.31 228 LEU A C 1
ATOM 1809 O O . LEU A 1 228 ? 17.279 -7.063 0.468 1.00 90.31 228 LEU A O 1
ATOM 1813 N N . ASN A 1 229 ? 16.891 -4.939 -0.183 1.00 90.88 229 ASN A N 1
ATOM 1814 C CA . ASN A 1 229 ? 16.129 -4.581 1.007 1.00 90.88 229 ASN A CA 1
ATOM 1815 C C . ASN A 1 229 ? 14.721 -5.212 0.960 1.00 90.88 229 ASN A C 1
ATOM 1817 O O . ASN A 1 229 ? 14.272 -5.738 -0.064 1.00 90.88 229 ASN A O 1
ATOM 1821 N N . VAL A 1 230 ? 14.003 -5.160 2.081 1.00 91.06 230 VAL A N 1
ATOM 1822 C CA . VAL A 1 230 ? 12.705 -5.836 2.244 1.00 91.06 230 VAL A CA 1
ATOM 1823 C C . VAL A 1 230 ? 11.672 -5.355 1.216 1.00 91.06 230 VAL A C 1
ATOM 1825 O O . VAL A 1 230 ? 10.922 -6.156 0.655 1.00 91.06 230 VAL A O 1
ATOM 1828 N N . ALA A 1 231 ? 11.659 -4.057 0.924 1.00 93.81 231 ALA A N 1
ATOM 1829 C CA . ALA A 1 231 ? 10.739 -3.459 -0.035 1.00 93.81 231 ALA A CA 1
ATOM 1830 C C . ALA A 1 231 ? 11.069 -3.842 -1.493 1.00 93.81 231 ALA A C 1
ATOM 1832 O O . ALA A 1 231 ? 10.173 -4.137 -2.284 1.00 93.81 231 ALA A O 1
ATOM 1833 N N . SER A 1 232 ? 12.353 -3.912 -1.841 1.00 92.88 232 SER A N 1
ATOM 1834 C CA . SER A 1 232 ? 12.836 -4.322 -3.164 1.00 92.88 232 SER A CA 1
ATOM 1835 C C . SER A 1 232 ? 12.580 -5.806 -3.424 1.00 92.88 232 SER A C 1
ATOM 1837 O O . SER A 1 232 ? 12.211 -6.176 -4.539 1.00 92.88 232 SER A O 1
ATOM 1839 N N . ILE A 1 233 ? 12.695 -6.653 -2.390 1.00 92.00 233 ILE A N 1
ATOM 1840 C CA . ILE A 1 233 ? 12.293 -8.068 -2.458 1.00 92.00 233 ILE A CA 1
ATOM 1841 C C . ILE A 1 233 ? 10.822 -8.177 -2.865 1.00 92.00 233 ILE A C 1
ATOM 1843 O O . ILE A 1 233 ? 10.507 -8.949 -3.770 1.00 92.00 233 ILE A O 1
ATOM 1847 N N . LEU A 1 234 ? 9.931 -7.389 -2.251 1.00 92.81 234 LEU A N 1
ATOM 1848 C CA . LEU A 1 234 ? 8.503 -7.383 -2.588 1.00 92.81 234 LEU A CA 1
ATOM 1849 C C . LEU A 1 234 ? 8.280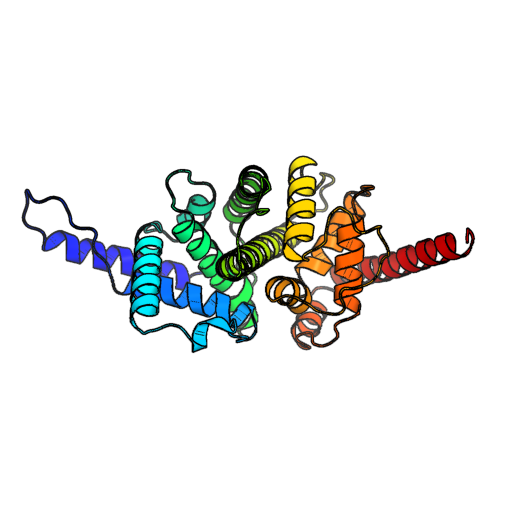 -7.054 -4.071 1.00 92.81 234 LEU A C 1
ATOM 1851 O O . LEU A 1 234 ? 7.547 -7.778 -4.752 1.00 92.81 234 LEU A O 1
ATOM 1855 N N . LEU A 1 235 ? 8.935 -6.004 -4.586 1.00 93.25 235 LEU A N 1
ATOM 1856 C CA . LEU A 1 235 ? 8.812 -5.602 -5.994 1.00 93.25 235 LEU A CA 1
ATOM 1857 C C . LEU A 1 235 ? 9.265 -6.712 -6.951 1.00 93.25 235 LEU A C 1
ATOM 1859 O O . LEU A 1 235 ? 8.567 -7.021 -7.918 1.00 93.25 235 LEU A O 1
ATOM 1863 N N . VAL A 1 236 ? 10.427 -7.310 -6.680 1.00 91.00 236 VAL A N 1
ATOM 1864 C CA . VAL A 1 236 ? 11.032 -8.341 -7.532 1.00 91.00 236 VAL A CA 1
ATOM 1865 C C . VAL A 1 236 ? 10.232 -9.642 -7.484 1.00 91.00 236 VAL A C 1
ATOM 1867 O O . VAL A 1 236 ? 9.948 -10.217 -8.531 1.00 91.00 236 VAL A O 1
ATOM 1870 N N . ARG A 1 237 ? 9.825 -10.091 -6.292 1.00 87.12 237 ARG A N 1
ATOM 1871 C CA . ARG A 1 237 ? 9.194 -11.401 -6.076 1.00 87.12 237 ARG A CA 1
ATOM 1872 C C . ARG A 1 237 ? 7.798 -11.509 -6.674 1.00 87.12 237 ARG A C 1
ATOM 1874 O O . ARG A 1 237 ? 7.427 -12.565 -7.182 1.00 87.12 237 ARG A O 1
ATOM 1881 N N . LEU A 1 238 ? 6.996 -10.446 -6.593 1.00 85.62 238 LEU A N 1
ATOM 1882 C CA . LEU A 1 238 ? 5.618 -10.498 -7.087 1.00 85.62 238 LEU A CA 1
ATOM 1883 C C . LEU A 1 238 ? 5.542 -10.464 -8.617 1.00 85.62 238 LEU A C 1
ATOM 1885 O O . LEU A 1 238 ? 4.472 -10.729 -9.165 1.00 85.62 238 LEU A O 1
ATOM 1889 N N . ASN A 1 239 ? 6.643 -10.162 -9.311 1.00 85.12 239 ASN A N 1
ATOM 1890 C CA . ASN A 1 239 ? 6.769 -10.047 -10.769 1.00 85.12 239 ASN A CA 1
ATOM 1891 C C . ASN A 1 239 ? 5.877 -8.964 -11.418 1.00 85.12 239 ASN A C 1
ATOM 1893 O O . ASN A 1 239 ? 6.089 -8.630 -12.577 1.00 85.12 239 ASN A O 1
ATOM 1897 N N . VAL A 1 240 ? 4.902 -8.384 -10.705 1.00 88.19 240 VAL A N 1
ATOM 1898 C CA . VAL A 1 240 ? 3.953 -7.409 -11.268 1.00 88.19 240 VAL A CA 1
ATOM 1899 C C . VAL A 1 240 ? 4.656 -6.107 -11.628 1.00 88.19 240 VAL A C 1
ATOM 1901 O O . VAL A 1 240 ? 4.576 -5.657 -12.767 1.00 88.1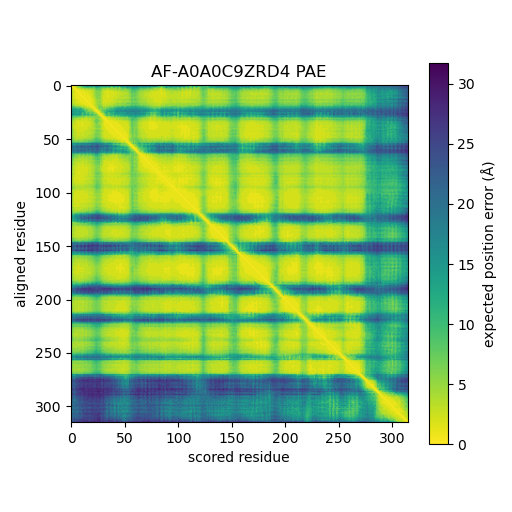9 240 VAL A O 1
ATOM 1904 N N . VAL A 1 241 ? 5.356 -5.500 -10.665 1.00 91.94 241 VAL A N 1
ATOM 1905 C CA . VAL A 1 241 ? 5.932 -4.161 -10.841 1.00 91.94 241 VAL A CA 1
ATOM 1906 C C . VAL A 1 241 ? 7.017 -4.144 -11.921 1.00 91.94 241 VAL A C 1
ATOM 1908 O O . VAL A 1 241 ? 6.924 -3.284 -12.791 1.00 91.94 241 VAL A O 1
ATOM 1911 N N . PRO A 1 242 ? 7.981 -5.088 -11.974 1.00 90.56 242 PRO A N 1
ATOM 1912 C CA . PRO A 1 242 ? 8.963 -5.122 -13.056 1.00 90.56 242 PRO A CA 1
ATOM 1913 C C . PRO A 1 242 ? 8.321 -5.226 -14.445 1.00 90.56 242 PRO A C 1
ATOM 1915 O O . PRO A 1 242 ? 8.687 -4.473 -15.344 1.00 90.56 242 PRO A O 1
ATOM 1918 N N . LEU A 1 243 ? 7.330 -6.108 -14.620 1.00 87.19 243 LEU A N 1
ATOM 1919 C CA . LEU A 1 243 ? 6.644 -6.285 -15.905 1.00 87.19 243 LEU A CA 1
ATOM 1920 C C . LEU A 1 243 ? 5.820 -5.053 -16.292 1.00 87.19 243 LEU A C 1
ATOM 1922 O O . LEU A 1 243 ? 5.833 -4.632 -17.447 1.00 87.19 243 LEU A O 1
ATOM 1926 N N . TRP A 1 244 ? 5.142 -4.445 -15.322 1.00 89.06 244 TRP A N 1
ATOM 1927 C CA . TRP A 1 244 ? 4.386 -3.214 -15.525 1.00 89.06 244 TRP A CA 1
ATOM 1928 C C . TRP A 1 244 ? 5.295 -2.042 -15.895 1.00 89.06 244 TRP A C 1
ATOM 1930 O O . TRP A 1 244 ? 5.037 -1.350 -16.876 1.00 89.06 244 TRP A O 1
ATOM 1940 N N . CYS A 1 245 ? 6.404 -1.864 -15.176 1.00 89.06 245 CYS A N 1
ATOM 1941 C CA . CYS A 1 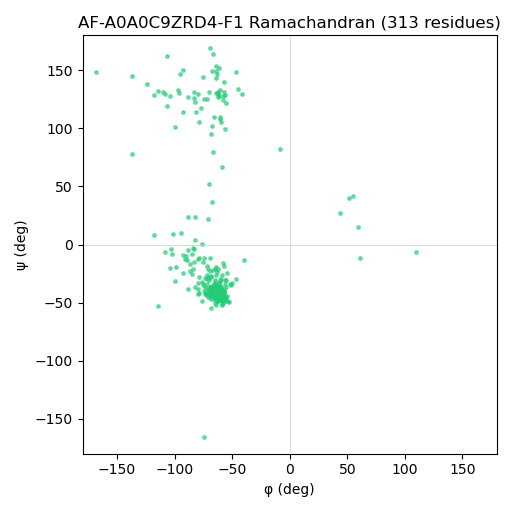245 ? 7.395 -0.835 -15.468 1.00 89.06 245 CYS A CA 1
ATOM 1942 C C . CYS A 1 245 ? 7.994 -0.979 -16.870 1.00 89.06 245 CYS A C 1
ATOM 1944 O O . CYS A 1 245 ? 8.228 0.034 -17.525 1.00 89.06 245 CYS A O 1
ATOM 1946 N N . LEU A 1 246 ? 8.212 -2.207 -17.354 1.00 85.19 246 LEU A N 1
ATOM 1947 C CA . LEU A 1 246 ? 8.642 -2.440 -18.734 1.00 85.19 246 LEU A CA 1
ATOM 1948 C C . LEU A 1 246 ? 7.591 -1.965 -19.744 1.00 85.19 246 LEU A C 1
ATOM 1950 O O . LEU A 1 246 ? 7.950 -1.293 -20.707 1.00 85.19 246 LEU A O 1
ATOM 1954 N N . GLY A 1 247 ? 6.307 -2.251 -19.507 1.00 83.94 247 GLY A N 1
ATOM 1955 C CA . GLY A 1 247 ? 5.213 -1.735 -20.336 1.00 83.94 247 GLY A CA 1
ATOM 1956 C C . GLY A 1 247 ? 5.190 -0.204 -20.373 1.00 83.94 247 GLY A C 1
ATOM 1957 O O . GLY A 1 247 ? 5.280 0.396 -21.444 1.00 83.94 247 GLY A O 1
ATOM 1958 N N . VAL A 1 248 ? 5.194 0.435 -19.198 1.00 83.69 248 VAL A N 1
ATOM 1959 C CA . VAL A 1 248 ? 5.222 1.904 -19.066 1.00 83.69 248 VAL A CA 1
ATOM 1960 C C . VAL A 1 248 ? 6.453 2.509 -19.748 1.00 83.69 248 VAL A C 1
ATOM 1962 O O . VAL A 1 248 ? 6.360 3.548 -20.405 1.00 83.69 248 VAL A O 1
ATOM 1965 N N . TRP A 1 249 ? 7.615 1.867 -19.621 1.00 82.88 249 TRP A N 1
ATOM 1966 C CA . TRP A 1 249 ? 8.848 2.319 -20.257 1.00 82.88 249 TRP A CA 1
ATOM 1967 C C . TRP A 1 249 ? 8.751 2.327 -21.784 1.00 82.88 249 TRP A C 1
ATOM 1969 O O . TRP A 1 249 ? 9.120 3.327 -22.410 1.00 82.88 249 TRP A O 1
ATOM 1979 N N . MET A 1 250 ? 8.231 1.243 -22.367 1.00 81.06 250 MET A N 1
ATOM 1980 C CA . MET A 1 250 ? 8.056 1.111 -23.815 1.00 81.06 250 MET A CA 1
ATOM 1981 C C . MET A 1 250 ? 7.128 2.193 -24.378 1.00 81.06 250 MET A C 1
ATOM 1983 O O . MET A 1 250 ? 7.381 2.709 -25.466 1.00 81.06 250 MET A O 1
ATOM 1987 N N . GLU A 1 251 ? 6.097 2.575 -23.624 1.00 78.25 251 GLU A N 1
ATOM 1988 C CA . GLU A 1 251 ? 5.158 3.632 -24.011 1.00 78.25 251 GLU A CA 1
ATOM 1989 C C . GLU A 1 251 ? 5.751 5.041 -23.874 1.00 78.25 251 GLU A C 1
ATOM 1991 O O . GLU A 1 251 ? 5.518 5.902 -24.721 1.00 78.25 251 GLU A O 1
ATOM 1996 N N . CYS A 1 252 ? 6.516 5.304 -22.811 1.00 72.00 252 CYS A N 1
ATOM 1997 C CA . CYS A 1 252 ? 6.941 6.665 -22.482 1.00 72.00 252 CYS A CA 1
ATOM 1998 C C . CYS A 1 252 ? 8.232 7.109 -23.182 1.00 72.00 252 CYS A C 1
ATOM 2000 O O . CYS A 1 252 ? 8.473 8.313 -23.257 1.00 72.00 252 CYS A O 1
ATOM 2002 N N . GLN A 1 253 ? 9.092 6.174 -23.615 1.00 70.56 253 GLN A N 1
ATOM 2003 C CA . GLN A 1 253 ? 10.403 6.430 -24.251 1.00 70.56 253 GLN A CA 1
ATOM 2004 C C . GLN A 1 253 ? 11.260 7.526 -23.570 1.00 70.56 253 GLN A C 1
ATOM 2006 O O . GLN A 1 253 ? 12.087 8.183 -24.201 1.00 70.56 253 GLN A O 1
ATOM 2011 N N . SER A 1 254 ? 11.069 7.747 -22.266 1.00 70.81 254 SER A N 1
ATOM 2012 C CA . SER A 1 254 ? 11.698 8.850 -21.536 1.00 70.81 254 SER A CA 1
ATOM 2013 C C . SER A 1 254 ? 13.179 8.577 -21.270 1.00 70.81 254 SER A C 1
ATOM 2015 O O . SER A 1 254 ? 13.572 7.453 -20.959 1.00 70.81 254 SER A O 1
ATOM 2017 N N . PHE A 1 255 ? 14.000 9.630 -21.319 1.00 60.53 255 PHE A N 1
ATOM 2018 C CA . PHE A 1 255 ? 15.434 9.571 -21.015 1.00 60.53 255 PHE A CA 1
ATOM 2019 C C . PHE A 1 255 ? 15.725 9.167 -19.557 1.00 60.53 255 PHE A C 1
ATOM 2021 O O . PHE A 1 255 ? 16.778 8.613 -19.284 1.00 60.53 255 PHE A O 1
ATOM 2028 N N . ARG A 1 256 ? 14.783 9.369 -18.623 1.00 71.50 256 ARG A N 1
ATOM 2029 C CA . ARG A 1 256 ? 14.933 9.014 -17.192 1.00 71.50 256 ARG A CA 1
ATOM 2030 C C . ARG A 1 256 ? 14.496 7.583 -16.852 1.00 71.50 256 ARG A C 1
ATOM 2032 O O . ARG A 1 256 ? 14.120 7.289 -15.721 1.00 71.50 256 ARG A O 1
ATOM 2039 N N . ALA A 1 257 ? 14.507 6.695 -17.835 1.00 74.81 257 ALA A N 1
ATOM 2040 C CA . ALA A 1 257 ? 14.025 5.328 -17.689 1.00 74.81 257 ALA A CA 1
ATOM 2041 C C . ALA A 1 257 ? 15.029 4.346 -17.066 1.00 74.81 257 ALA A C 1
ATOM 2043 O O . ALA A 1 257 ? 14.745 3.152 -16.973 1.00 74.81 257 ALA A O 1
ATOM 2044 N N . ASP A 1 258 ? 16.197 4.817 -16.640 1.00 85.00 258 ASP A N 1
ATOM 2045 C CA . ASP A 1 258 ? 17.265 3.946 -16.151 1.00 85.00 258 ASP A CA 1
ATOM 2046 C C . ASP A 1 258 ? 16.851 3.134 -14.927 1.00 85.00 258 ASP A C 1
ATOM 2048 O O . ASP A 1 258 ? 17.302 2.003 -14.765 1.00 85.00 258 ASP A O 1
ATOM 2052 N N . ILE A 1 259 ? 15.950 3.669 -14.096 1.00 88.94 259 ILE A N 1
ATOM 2053 C CA . ILE A 1 259 ? 15.398 2.929 -12.960 1.00 88.94 259 ILE A CA 1
ATOM 2054 C C . ILE A 1 259 ? 14.551 1.733 -13.404 1.00 88.94 259 ILE A C 1
ATOM 2056 O O . ILE A 1 259 ? 14.586 0.695 -12.753 1.00 88.94 259 ILE A O 1
ATOM 2060 N N . PHE A 1 260 ? 13.843 1.824 -14.536 1.00 88.50 260 PHE A N 1
ATOM 2061 C CA . PHE A 1 260 ? 13.080 0.696 -15.074 1.00 88.50 260 PHE A CA 1
ATOM 2062 C C . PHE A 1 260 ? 14.018 -0.393 -15.583 1.00 88.50 260 PHE A C 1
ATOM 2064 O O . PHE A 1 260 ? 13.802 -1.569 -15.299 1.00 88.50 260 PHE A O 1
ATOM 2071 N N . VAL A 1 261 ? 15.095 -0.001 -16.274 1.00 85.56 261 VAL A N 1
ATOM 2072 C CA . VAL A 1 261 ? 16.125 -0.947 -16.717 1.00 85.56 261 VAL A CA 1
ATOM 2073 C C . VAL A 1 261 ? 16.800 -1.593 -15.509 1.00 85.56 261 VAL A C 1
ATOM 2075 O O . VAL A 1 261 ? 16.933 -2.808 -15.480 1.00 85.56 261 VAL A O 1
ATOM 2078 N N . HIS A 1 262 ? 17.164 -0.808 -14.494 1.00 88.19 262 HIS A N 1
ATOM 2079 C CA . HIS A 1 262 ? 17.784 -1.293 -13.262 1.00 88.19 262 HIS A CA 1
ATOM 2080 C C . HIS A 1 262 ? 16.866 -2.234 -12.466 1.00 88.19 262 HIS A C 1
ATOM 2082 O O . HIS A 1 262 ? 17.311 -3.287 -12.010 1.00 88.19 262 HIS A O 1
ATOM 2088 N N . LEU A 1 263 ? 15.575 -1.911 -12.339 1.00 90.88 263 LEU A N 1
ATOM 2089 C CA . LEU A 1 263 ? 14.586 -2.797 -11.724 1.00 90.88 263 LEU A CA 1
ATOM 2090 C C . LEU A 1 263 ? 14.466 -4.104 -12.508 1.00 90.88 263 LEU A C 1
ATOM 2092 O O . LEU A 1 263 ? 14.425 -5.173 -11.911 1.00 90.88 263 LEU A O 1
ATOM 2096 N N . ALA A 1 264 ? 14.436 -4.036 -13.837 1.00 88.00 264 ALA A N 1
ATOM 2097 C CA . ALA A 1 264 ? 14.298 -5.213 -14.677 1.00 88.00 264 ALA A CA 1
ATOM 2098 C C . ALA A 1 264 ? 15.574 -6.076 -14.714 1.00 88.00 264 ALA A C 1
ATOM 2100 O O . ALA A 1 264 ? 15.470 -7.299 -14.680 1.00 88.00 264 ALA A O 1
ATOM 2101 N N . THR A 1 265 ? 16.778 -5.495 -14.711 1.00 88.12 265 THR A N 1
ATOM 2102 C CA . THR A 1 265 ? 18.020 -6.276 -14.572 1.00 88.12 265 THR A CA 1
ATOM 2103 C C . THR A 1 265 ? 18.122 -6.899 -13.184 1.00 88.12 265 THR A C 1
ATOM 2105 O O . THR A 1 265 ? 18.488 -8.068 -13.070 1.00 88.12 265 THR A O 1
ATOM 2108 N N . THR A 1 266 ? 17.739 -6.164 -12.136 1.00 90.88 266 THR A N 1
ATOM 2109 C CA . THR A 1 266 ? 17.651 -6.687 -10.764 1.00 90.88 266 THR A CA 1
ATOM 2110 C C . THR A 1 266 ? 16.661 -7.843 -10.695 1.00 90.88 266 THR A C 1
ATOM 2112 O O . THR A 1 266 ? 17.001 -8.923 -10.221 1.00 90.88 266 THR A O 1
ATOM 2115 N N . TYR A 1 267 ? 15.474 -7.666 -11.270 1.00 89.94 267 TYR A N 1
ATOM 2116 C CA . TYR A 1 267 ? 14.483 -8.722 -11.414 1.00 89.94 267 TYR A CA 1
ATOM 2117 C C . TYR A 1 267 ? 15.082 -9.964 -12.081 1.00 89.94 267 TYR A C 1
ATOM 2119 O O . TYR A 1 267 ? 14.971 -11.057 -11.533 1.00 89.94 267 TYR A O 1
ATOM 2127 N N . LEU A 1 268 ? 15.787 -9.800 -13.208 1.00 87.00 268 LEU A N 1
ATOM 2128 C CA . LEU A 1 268 ? 16.437 -10.895 -13.933 1.00 87.00 268 LEU A CA 1
ATOM 2129 C C . LEU A 1 268 ? 17.527 -11.611 -13.118 1.00 87.00 268 LEU A C 1
ATOM 2131 O O . LEU A 1 268 ? 17.633 -12.831 -13.232 1.00 87.00 268 LEU A O 1
ATOM 2135 N N . ARG A 1 269 ? 18.286 -10.889 -12.283 1.00 88.25 269 ARG A N 1
ATOM 2136 C CA . ARG A 1 269 ? 19.369 -11.446 -11.453 1.00 88.25 269 ARG A CA 1
ATOM 2137 C C . ARG A 1 269 ? 18.882 -12.337 -10.313 1.00 88.25 269 ARG A C 1
ATOM 2139 O O . ARG A 1 269 ? 19.617 -13.242 -9.939 1.00 88.25 269 ARG A O 1
ATOM 2146 N N . HIS A 1 270 ? 17.693 -12.094 -9.762 1.00 85.50 270 HIS A N 1
ATOM 2147 C CA . HIS A 1 270 ? 17.180 -12.821 -8.594 1.00 85.50 270 HIS A CA 1
ATOM 2148 C C . HIS A 1 270 ? 16.187 -13.921 -9.028 1.00 85.50 270 HIS A C 1
ATOM 2150 O O . HIS A 1 270 ? 15.039 -13.609 -9.365 1.00 85.50 270 HIS A O 1
ATOM 2156 N N . PRO A 1 271 ? 16.608 -15.207 -9.083 1.00 68.56 271 PRO A N 1
ATOM 2157 C CA . PRO A 1 271 ? 15.786 -16.321 -9.561 1.00 68.56 271 PRO A CA 1
ATOM 2158 C C . PRO A 1 271 ? 14.869 -16.925 -8.489 1.00 68.56 271 PRO A C 1
ATOM 2160 O O . PRO A 1 271 ? 14.026 -17.746 -8.844 1.00 68.56 271 PRO A O 1
ATOM 2163 N N . GLU A 1 272 ? 14.995 -16.528 -7.212 1.00 66.00 272 GLU A N 1
ATOM 2164 C CA . GLU A 1 272 ? 14.125 -16.930 -6.085 1.00 66.00 272 GLU A CA 1
ATOM 2165 C C . GLU A 1 272 ? 12.713 -16.320 -6.197 1.00 66.00 272 GLU A C 1
ATOM 2167 O O . GLU A 1 272 ? 12.199 -15.649 -5.302 1.00 66.00 272 GLU A O 1
ATOM 2172 N N . ARG A 1 273 ? 12.084 -16.508 -7.353 1.00 65.44 273 ARG A N 1
ATOM 2173 C CA . ARG A 1 273 ? 10.739 -16.036 -7.666 1.00 65.44 273 ARG A CA 1
ATOM 2174 C C . ARG A 1 273 ? 9.752 -17.139 -7.322 1.00 65.44 273 ARG A C 1
ATOM 2176 O O . ARG A 1 273 ? 10.067 -18.322 -7.445 1.00 65.44 273 ARG A O 1
ATOM 2183 N N . GLU A 1 274 ? 8.531 -16.768 -6.946 1.00 58.69 274 GLU A N 1
ATOM 2184 C CA . GLU A 1 274 ? 7.442 -17.738 -6.823 1.00 58.69 274 GLU A CA 1
ATOM 2185 C C . GLU A 1 274 ? 7.225 -18.407 -8.191 1.00 58.69 274 GLU A C 1
ATOM 2187 O O . GLU A 1 274 ? 6.676 -17.799 -9.115 1.00 58.69 274 GLU A O 1
ATOM 2192 N N . SER A 1 275 ? 7.675 -19.663 -8.326 1.00 52.62 275 SER A N 1
ATOM 2193 C CA . SER A 1 275 ? 7.674 -20.439 -9.579 1.00 52.62 275 SER A CA 1
ATOM 2194 C C . SER A 1 275 ? 6.282 -20.601 -10.192 1.00 52.62 275 SER A C 1
ATOM 2196 O O . SER A 1 275 ? 6.154 -20.934 -11.367 1.00 52.62 275 SER A O 1
ATOM 2198 N N . ASN A 1 276 ? 5.235 -20.345 -9.408 1.00 48.09 276 ASN A N 1
ATOM 2199 C CA . ASN A 1 276 ? 3.867 -20.686 -9.760 1.00 48.09 276 ASN A CA 1
ATOM 2200 C C . ASN A 1 276 ? 3.062 -19.518 -10.336 1.00 48.09 276 ASN A C 1
ATOM 2202 O O . ASN A 1 276 ? 2.087 -19.783 -11.026 1.00 48.09 276 ASN A O 1
ATOM 2206 N N . VAL A 1 277 ? 3.446 -18.249 -10.135 1.00 48.62 277 VAL A N 1
ATOM 2207 C CA . VAL A 1 277 ? 2.612 -17.118 -10.598 1.00 48.62 277 VAL A CA 1
ATOM 2208 C C . VAL A 1 277 ? 2.930 -16.708 -12.030 1.00 48.62 277 VAL A C 1
ATOM 2210 O O . VAL A 1 277 ? 2.012 -16.435 -12.789 1.00 48.62 277 VAL A O 1
ATOM 2213 N N . LEU A 1 278 ? 4.202 -16.730 -12.448 1.00 41.12 278 LEU A N 1
ATOM 2214 C CA . LEU A 1 278 ? 4.511 -16.547 -13.868 1.00 41.12 278 LEU A CA 1
ATOM 2215 C C . LEU A 1 278 ? 3.909 -17.712 -14.665 1.00 41.12 278 LEU A C 1
ATOM 2217 O O . LEU A 1 278 ? 3.232 -17.471 -15.642 1.00 41.12 278 LEU A O 1
ATOM 2221 N N . GLY A 1 279 ? 4.055 -18.958 -14.205 1.00 40.59 279 GLY A N 1
ATOM 2222 C CA . GLY A 1 279 ? 3.460 -20.124 -14.863 1.00 40.59 279 GLY A CA 1
ATOM 2223 C C . GLY A 1 279 ? 1.937 -20.051 -14.991 1.00 40.59 279 GLY A C 1
ATOM 2224 O O . GLY A 1 279 ? 1.438 -20.333 -16.066 1.00 40.59 279 GLY A O 1
ATOM 2225 N N . THR A 1 280 ? 1.216 -19.617 -13.950 1.00 45.62 280 THR A N 1
ATOM 2226 C CA . THR A 1 280 ? -0.258 -19.515 -13.969 1.00 45.62 280 THR A CA 1
ATOM 2227 C C . THR A 1 280 ? -0.774 -18.277 -14.701 1.00 45.62 280 THR A C 1
ATOM 2229 O O . THR A 1 280 ? -1.684 -18.399 -15.509 1.00 45.62 280 THR A O 1
ATOM 2232 N N . VAL A 1 281 ? -0.154 -17.104 -14.529 1.00 43.34 281 VAL A N 1
ATOM 2233 C CA . VAL A 1 281 ? -0.479 -15.903 -15.326 1.00 43.34 281 VAL A CA 1
ATOM 2234 C C . VAL A 1 281 ? -0.128 -16.109 -16.807 1.00 43.34 281 VAL A C 1
ATOM 2236 O O . VAL A 1 281 ? -0.829 -15.599 -17.673 1.00 43.34 281 VAL A O 1
ATOM 2239 N N . LEU A 1 282 ? 0.917 -16.887 -17.118 1.00 39.75 282 LEU A N 1
ATOM 2240 C CA . LEU A 1 282 ? 1.302 -17.242 -18.491 1.00 39.75 282 LEU A CA 1
ATOM 2241 C C . LEU A 1 282 ? 0.523 -18.440 -19.060 1.00 39.75 282 LEU A C 1
ATOM 2243 O O . LEU A 1 282 ? 0.488 -18.579 -20.280 1.00 39.75 282 LEU A O 1
ATOM 2247 N N . SER A 1 283 ? -0.070 -19.308 -18.229 1.00 40.44 283 SER A N 1
ATOM 2248 C CA . SER A 1 283 ? -0.867 -20.458 -18.690 1.00 40.44 283 SER A CA 1
ATOM 2249 C C . SER A 1 283 ? -2.361 -20.164 -18.809 1.00 40.44 283 SER A C 1
ATOM 2251 O O . SER A 1 283 ? -3.036 -20.861 -19.556 1.00 40.44 283 SER A O 1
ATOM 2253 N N . ASP A 1 284 ? -2.873 -19.176 -18.066 1.00 42.97 284 ASP A N 1
ATOM 2254 C CA . ASP A 1 284 ? -4.310 -18.868 -17.964 1.00 42.97 284 ASP A CA 1
ATOM 2255 C C . ASP A 1 284 ? -4.727 -17.631 -18.792 1.00 42.97 284 ASP A C 1
ATOM 2257 O O . ASP A 1 284 ? -5.909 -17.310 -18.887 1.00 42.97 284 ASP A O 1
ATOM 2261 N N . GLN A 1 285 ? -3.779 -16.931 -19.437 1.00 46.50 285 GLN A N 1
ATOM 2262 C CA . GLN A 1 285 ? -4.074 -15.804 -20.332 1.00 46.50 285 GLN A CA 1
ATOM 2263 C C . GLN A 1 285 ? -4.122 -16.224 -21.806 1.00 46.50 285 GLN A C 1
ATOM 2265 O O . GLN A 1 285 ? -3.190 -16.835 -22.331 1.00 46.50 285 GLN A O 1
ATOM 2270 N N . ASP A 1 286 ? -5.194 -15.813 -22.489 1.00 48.47 286 ASP A N 1
ATOM 2271 C CA . ASP A 1 286 ? -5.365 -15.909 -23.938 1.00 48.47 286 ASP A CA 1
ATOM 2272 C C . ASP A 1 286 ? -4.070 -15.548 -24.686 1.00 48.47 286 ASP A C 1
ATOM 2274 O O . ASP A 1 286 ? -3.480 -14.481 -24.488 1.00 48.47 286 ASP A O 1
ATOM 2278 N N . SER A 1 287 ? -3.673 -16.435 -25.601 1.00 46.75 287 SER A N 1
ATOM 2279 C CA . SER A 1 287 ? -2.480 -16.419 -26.473 1.00 46.75 287 SER A CA 1
ATOM 2280 C C . SER A 1 287 ? -2.044 -15.070 -27.090 1.00 46.75 287 SER A C 1
ATOM 2282 O O . SER A 1 287 ? -0.925 -14.956 -27.591 1.00 46.75 287 SER A O 1
ATOM 2284 N N . ARG A 1 288 ? -2.879 -14.025 -27.050 1.00 47.31 288 ARG A N 1
ATOM 2285 C CA . ARG A 1 288 ? -2.585 -12.674 -27.552 1.00 47.31 288 ARG A CA 1
ATOM 2286 C C . ARG A 1 288 ? -1.785 -11.802 -26.580 1.00 47.31 288 ARG A C 1
ATOM 2288 O O . ARG A 1 288 ? -0.926 -11.053 -27.039 1.00 47.31 288 ARG A O 1
ATOM 2295 N N . SER A 1 289 ? -2.018 -11.901 -25.268 1.00 48.53 289 SER A N 1
ATOM 2296 C CA . SER A 1 289 ? -1.267 -11.105 -24.277 1.00 48.53 289 SER A CA 1
ATOM 2297 C C . SER A 1 289 ? 0.158 -11.650 -24.090 1.00 48.53 289 SER A C 1
ATOM 2299 O O . SER A 1 289 ? 1.128 -10.892 -24.025 1.00 48.53 289 SER A O 1
ATOM 2301 N N . TYR A 1 290 ? 0.304 -12.979 -24.168 1.00 44.56 290 TYR A N 1
ATOM 2302 C CA . TYR A 1 290 ? 1.589 -13.685 -24.153 1.00 44.56 290 TYR A CA 1
ATOM 2303 C C . TYR A 1 290 ? 2.563 -13.173 -25.226 1.00 44.56 290 TYR A C 1
ATOM 2305 O O . TYR A 1 290 ? 3.726 -12.896 -24.931 1.00 44.56 290 TYR A O 1
ATOM 2313 N N . GLY A 1 291 ? 2.075 -12.958 -26.454 1.00 54.03 291 GLY A N 1
ATOM 2314 C CA . GLY A 1 291 ? 2.886 -12.417 -27.544 1.00 54.03 291 GLY A CA 1
ATOM 2315 C C . GLY A 1 291 ? 3.418 -11.013 -27.252 1.00 54.03 291 GLY A C 1
ATOM 2316 O O . GLY A 1 291 ? 4.566 -10.724 -27.570 1.00 54.03 291 GLY A O 1
ATOM 2317 N N . GLN A 1 292 ? 2.633 -10.157 -26.593 1.00 52.78 292 GLN A N 1
ATOM 2318 C CA . GLN A 1 292 ? 3.043 -8.788 -26.274 1.00 52.78 292 GLN A CA 1
ATOM 2319 C C . GLN A 1 292 ? 4.077 -8.739 -25.147 1.00 52.78 292 GLN A C 1
ATOM 2321 O O . GLN A 1 292 ? 5.068 -8.025 -25.279 1.00 52.78 292 GLN A O 1
ATOM 2326 N N . TYR A 1 293 ? 3.913 -9.533 -24.085 1.00 51.84 293 TYR A N 1
ATOM 2327 C CA . TYR A 1 293 ? 4.890 -9.588 -22.993 1.00 51.84 293 TYR A CA 1
ATOM 2328 C C . TYR A 1 293 ? 6.177 -10.307 -23.392 1.00 51.84 293 TYR A C 1
ATOM 2330 O O . TYR A 1 293 ? 7.261 -9.818 -23.084 1.00 51.84 293 TYR A O 1
ATOM 2338 N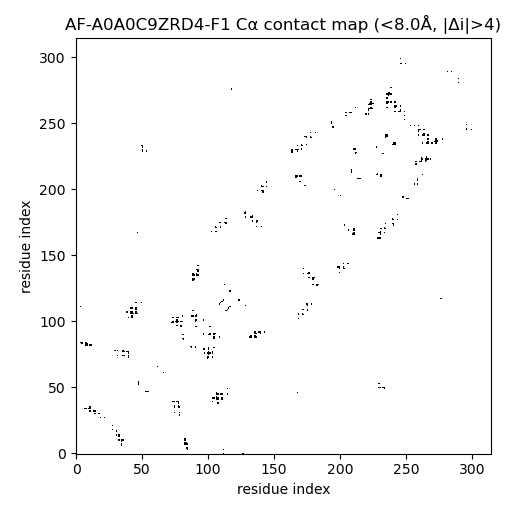 N . GLN A 1 294 ? 6.096 -11.421 -24.127 1.00 56.53 294 GLN A N 1
ATOM 2339 C CA . GLN A 1 294 ? 7.285 -12.095 -24.647 1.00 56.53 294 GLN A CA 1
ATOM 2340 C C . GLN A 1 294 ? 8.013 -11.201 -25.654 1.00 56.53 294 GLN A C 1
ATOM 2342 O O . GLN A 1 294 ? 9.232 -11.066 -25.577 1.00 56.53 294 GLN A O 1
ATOM 2347 N N . HIS A 1 295 ? 7.285 -10.520 -26.543 1.00 59.00 295 HIS A N 1
ATOM 2348 C CA . HIS A 1 295 ? 7.875 -9.527 -27.433 1.00 59.00 295 HIS A CA 1
ATOM 2349 C C . HIS A 1 295 ? 8.486 -8.362 -26.650 1.00 59.00 295 HIS A C 1
ATOM 2351 O O . HIS A 1 295 ? 9.591 -7.951 -26.978 1.00 59.00 295 HIS A O 1
ATOM 2357 N N . ALA A 1 296 ? 7.842 -7.851 -25.596 1.00 56.16 296 ALA A N 1
ATOM 2358 C CA . ALA A 1 296 ? 8.385 -6.778 -24.763 1.00 56.16 296 ALA A CA 1
ATOM 2359 C C . ALA A 1 296 ? 9.653 -7.211 -24.019 1.00 56.16 296 ALA A C 1
ATOM 2361 O O . ALA A 1 296 ? 10.627 -6.468 -24.019 1.00 56.16 296 ALA A O 1
ATOM 2362 N N . VAL A 1 297 ? 9.690 -8.423 -23.457 1.00 59.97 297 VAL A N 1
ATOM 2363 C CA . VAL A 1 297 ? 10.883 -8.986 -22.808 1.00 59.97 297 VAL A CA 1
ATOM 2364 C C . VAL A 1 297 ? 11.998 -9.221 -23.826 1.00 59.97 297 VAL A C 1
ATOM 2366 O O . VAL A 1 297 ? 13.132 -8.830 -23.577 1.00 59.97 297 VAL A O 1
ATOM 2369 N N . MET A 1 298 ? 11.702 -9.791 -24.996 1.00 65.50 298 MET A N 1
ATOM 2370 C CA . MET A 1 298 ? 12.704 -10.016 -26.046 1.00 65.50 298 MET A CA 1
ATOM 2371 C C . MET A 1 298 ? 13.198 -8.703 -26.661 1.00 65.50 298 MET A C 1
ATOM 2373 O O . MET A 1 298 ? 14.388 -8.556 -26.926 1.00 65.50 298 MET A O 1
ATOM 2377 N N . THR A 1 299 ? 12.316 -7.716 -26.823 1.00 64.75 299 THR A N 1
ATOM 2378 C CA . THR A 1 299 ? 12.671 -6.356 -27.251 1.00 64.75 299 THR A CA 1
ATOM 2379 C C . THR A 1 299 ? 13.522 -5.676 -26.190 1.00 64.75 299 THR A C 1
ATOM 2381 O O . THR A 1 299 ? 14.537 -5.076 -26.519 1.00 64.75 299 THR A O 1
ATOM 2384 N N . PHE A 1 300 ? 13.169 -5.810 -24.912 1.00 62.41 300 PHE A N 1
ATOM 2385 C CA . PHE A 1 300 ? 13.941 -5.286 -23.791 1.00 62.41 300 PHE A CA 1
ATOM 2386 C C . PHE A 1 300 ? 15.338 -5.907 -23.732 1.00 62.41 300 PHE A C 1
ATOM 2388 O O . PHE A 1 300 ? 16.323 -5.177 -23.663 1.00 62.41 300 PHE A O 1
ATOM 2395 N N . LEU A 1 301 ? 15.441 -7.233 -23.850 1.00 66.12 301 LEU A N 1
ATOM 2396 C CA . LEU A 1 301 ? 16.716 -7.944 -23.938 1.00 66.12 301 LEU A CA 1
ATOM 2397 C C . LEU A 1 301 ? 17.524 -7.489 -25.161 1.00 66.12 301 LEU A C 1
ATOM 2399 O O . LEU A 1 301 ? 18.713 -7.214 -25.026 1.00 66.12 301 LEU A O 1
ATOM 2403 N N . GLY A 1 302 ? 16.884 -7.309 -26.320 1.00 67.94 302 GLY A N 1
ATOM 2404 C CA . GLY A 1 302 ? 17.522 -6.776 -27.525 1.00 67.94 302 GLY A CA 1
ATOM 2405 C C . GLY A 1 302 ? 18.006 -5.328 -27.372 1.00 67.94 302 GLY A C 1
ATOM 2406 O O . GLY A 1 302 ? 19.108 -4.993 -27.808 1.00 67.94 302 GLY A O 1
ATOM 2407 N N . VAL A 1 303 ? 17.234 -4.461 -26.709 1.00 65.06 303 VAL A N 1
ATOM 2408 C CA . VAL A 1 303 ? 17.611 -3.065 -26.433 1.00 65.06 303 VAL A CA 1
ATOM 2409 C C . VAL A 1 303 ? 18.735 -2.997 -25.406 1.00 65.06 303 VAL A C 1
ATOM 2411 O O . VAL A 1 303 ? 19.678 -2.234 -25.615 1.00 65.06 303 VAL A O 1
ATOM 2414 N N . ILE A 1 304 ? 18.686 -3.805 -24.342 1.00 62.50 304 ILE A N 1
ATOM 2415 C CA . ILE A 1 304 ? 19.796 -3.938 -23.391 1.00 62.50 304 ILE A CA 1
ATOM 2416 C C . ILE A 1 304 ? 21.044 -4.398 -24.130 1.00 62.50 304 ILE A C 1
ATOM 2418 O O . ILE A 1 304 ? 22.076 -3.748 -24.018 1.00 62.50 304 ILE A O 1
ATOM 2422 N N . GLN A 1 305 ? 20.955 -5.466 -24.922 1.00 64.56 305 GLN A N 1
ATOM 2423 C CA . GLN A 1 305 ? 22.092 -6.003 -25.661 1.00 64.56 305 GLN A CA 1
ATOM 2424 C C . GLN A 1 305 ? 22.676 -4.948 -26.608 1.00 64.56 305 GLN A C 1
ATOM 2426 O O . GLN A 1 305 ? 23.881 -4.726 -26.615 1.00 64.56 305 GLN A O 1
ATOM 2431 N N . THR A 1 306 ? 21.833 -4.207 -27.330 1.00 65.38 306 THR A N 1
ATOM 2432 C CA . THR A 1 306 ? 22.273 -3.137 -28.240 1.00 65.38 306 THR A CA 1
ATOM 2433 C C . THR A 1 306 ? 22.905 -1.955 -27.495 1.00 65.38 306 THR A C 1
ATOM 2435 O O . THR A 1 306 ? 23.896 -1.390 -27.960 1.00 65.38 306 THR A O 1
ATOM 2438 N N . ARG A 1 307 ? 22.360 -1.560 -26.336 1.00 61.50 307 ARG A N 1
ATOM 2439 C CA . ARG A 1 307 ? 22.907 -0.461 -25.522 1.00 61.50 307 ARG A CA 1
ATOM 2440 C C . ARG A 1 307 ? 24.206 -0.858 -24.821 1.00 61.50 307 ARG A C 1
ATOM 2442 O O . ARG A 1 307 ? 25.149 -0.075 -24.862 1.00 61.50 307 ARG A O 1
ATOM 2449 N N . LEU A 1 308 ? 24.288 -2.063 -24.259 1.00 54.69 308 LEU A N 1
ATOM 2450 C CA . LEU A 1 308 ? 25.517 -2.608 -23.672 1.00 54.69 308 LEU A CA 1
ATOM 2451 C C . LEU A 1 308 ? 26.626 -2.734 -24.724 1.00 54.69 308 LEU A C 1
ATOM 2453 O O . LEU A 1 308 ? 27.756 -2.326 -24.467 1.00 54.69 308 LEU A O 1
ATOM 2457 N N . LEU A 1 309 ? 26.298 -3.201 -25.935 1.00 54.72 309 LEU A N 1
ATOM 2458 C CA . LEU A 1 309 ? 27.257 -3.276 -27.042 1.00 54.72 309 LEU A CA 1
ATOM 2459 C C . LEU A 1 309 ? 27.768 -1.892 -27.472 1.00 54.72 309 LEU A C 1
ATOM 2461 O O . LEU A 1 309 ? 28.955 -1.745 -27.738 1.00 54.72 309 LEU A O 1
ATOM 2465 N N . ARG A 1 310 ? 26.921 -0.851 -27.492 1.00 55.62 310 ARG A N 1
ATOM 2466 C CA . ARG A 1 310 ? 27.371 0.519 -27.811 1.00 55.62 310 ARG A CA 1
ATOM 2467 C C . ARG A 1 310 ? 28.270 1.129 -26.741 1.00 55.62 310 ARG A C 1
ATOM 2469 O O . ARG A 1 310 ? 29.199 1.846 -27.094 1.00 55.62 310 ARG A O 1
ATOM 2476 N N . VAL A 1 311 ? 28.007 0.857 -25.463 1.00 52.34 311 VAL A N 1
ATOM 2477 C CA . VAL A 1 311 ? 28.848 1.355 -24.362 1.00 52.34 311 VAL A CA 1
ATOM 2478 C C . VAL A 1 311 ? 30.248 0.735 -24.428 1.00 52.34 311 VAL A C 1
ATOM 2480 O O . VAL A 1 311 ? 31.223 1.448 -24.227 1.00 52.34 311 VAL A O 1
ATOM 2483 N N . HIS A 1 312 ? 30.370 -0.539 -24.814 1.00 47.41 312 HIS A N 1
ATOM 2484 C CA . HIS A 1 312 ? 31.671 -1.191 -25.010 1.00 47.41 312 HIS A CA 1
ATOM 2485 C C . HIS A 1 312 ? 32.421 -0.795 -26.292 1.00 47.41 312 HIS A C 1
ATOM 2487 O O . HIS A 1 312 ? 33.615 -1.046 -26.377 1.00 47.41 312 HIS A O 1
ATOM 2493 N N . CYS A 1 313 ? 31.778 -0.163 -27.278 1.00 46.53 313 CYS A N 1
ATOM 2494 C CA . CYS A 1 313 ? 32.464 0.330 -28.483 1.00 46.53 313 CYS A CA 1
ATOM 2495 C C . CYS A 1 313 ? 33.023 1.760 -28.342 1.00 46.53 313 CYS A C 1
ATOM 2497 O O . CYS A 1 313 ? 33.664 2.253 -29.270 1.00 46.53 313 CYS A O 1
ATOM 2499 N N . HIS A 1 314 ? 32.763 2.442 -27.222 1.00 46.12 314 HIS A N 1
ATOM 2500 C CA . HIS A 1 314 ? 33.241 3.808 -26.952 1.00 46.12 314 HIS A CA 1
ATOM 2501 C C . HIS A 1 314 ? 34.179 3.926 -25.742 1.00 46.12 314 HIS A C 1
ATOM 2503 O O . HIS A 1 314 ? 34.547 5.037 -25.361 1.00 46.12 314 HIS A O 1
ATOM 2509 N N . SER A 1 315 ? 34.595 2.794 -25.182 1.00 43.31 315 SER A N 1
ATOM 2510 C CA . SER A 1 315 ? 35.710 2.651 -24.239 1.00 43.31 315 SER A CA 1
ATOM 2511 C C . SER A 1 315 ? 36.830 1.861 -24.892 1.00 43.31 315 SER A C 1
ATOM 2513 O O . SER A 1 315 ? 38.004 2.220 -24.684 1.00 43.31 315 SER A O 1
#

Secondary structure (DSSP, 8-state):
-HHHHHHHHHHHHHHHHHHHTSPTTS-------HHHHHHHHHHHHHHHHHTTT---GGGGT--HHHHHHHHHHHHHHHHTS-SSGGGTGGGTT-TTS-HHHHHHHHHHHHIIIIIHHHH--S--TT-PPPHHHHHHHHHHHHHHHHHSSS---S--HHHHHHHHHHHHHHHHHHHHHHHHHHHHHHSS----S-SS-HHHHHHHHHHHHHHTT--TTS----PPPSS--HHHHHHHHTSHHHHHHHHHHHHH--TTTHHHHHHHHHHHH-----HHHHHHHHHSS-HHHHHHHHHHHHHHHHHHHHHHHHHHT--

Sequence (315 aa):
MYRACLIFQYRQLFRAVAAKDLVPGFAVPTTVCWVDIILAKMGDLSALVATDFRTCPLDKSFTNVFAVRQLEDRLKAALQLPDNWDMVPSLLTSDRASPAAKRLVVHVLFGSYVLYPRLSVANIGHELFPRSLHIELTEYILSIDRQTLEPMVIAGQGYQFLVEQDRLVQAMVLTLLAVTNMSAQTDTEPRSVPLFRPQTNSAIIRLLNFIMDKDDFTPIIFCPLEELNVASILLVRLNVVPLWCLGVWMECQSFRADIFVHLATTYLRHPERESNVLGTVLSDQDSRSYGQYQHAVMTFLGVIQTRLLRVHCHS

Foldseek 3Di:
DVVVQVLLVVVVVVVVVVVVPDDPPDDDPLDQDVSLLVLLVLLVVLLCVLLVNPDDPCVVPDDPVVVVVVSVLSSVLSSPADSGPVCLLVLLLDPPHDPSVNSSSLSNCLCVQPVPVVPDPDCPDCPQDPPSNLVSLLNSLLVCLVPPVPDPPDDDDVVVVVLLSVLQSLLSSLLSNLSNLVSVVVPDDDDPDQSDDPSSVVSSLVSLCSNQVPDPPDPLDLDADPDHRSSLCSCLQSVRNLLSLLVNCVRPVDPSSSSSSRSNVNSVVDPPHPPVPCVCVCVVDDPPVNCVSVCSVVVSVVVCVVVVVVVVVVD

Radius of gyration: 21.29 Å; Cα contacts (8 Å, |Δi|>4): 261; chains: 1; bounding box: 64×38×57 Å